Protein AF-0000000076748417 (afdb_homodimer)

Organism: NCBI:txid190893

Nearest PDB structures (foldseek):
  1byl-assembly1_A  TM=8.061E-01  e=8.419E-10  Streptoalloteichus hindustanus
  1xrk-assembly1_A  TM=8.010E-01  e=1.022E-09  Streptoalloteichus hindustanus
  1jif-assembly1_B  TM=8.354E-01  e=1.216E-07  Streptomyces verticillus
  4iag-assembly1_A-2  TM=8.316E-01  e=1.002E-07  Streptomyces pilosus
  2zhp-assembly1_B  TM=8.737E-01  e=5.151E-06  Streptoalloteichus hindustanus

pLDDT: mean 96.09, std 4.51, range [73.75, 98.94]

Structure (mmCIF, N/CA/C/O backbone):
data_AF-0000000076748417-model_v1
#
loop_
_entity.id
_entity.type
_entity.pdbx_description
1 polymer Glyoxalase
#
loop_
_atom_site.group_PDB
_atom_site.id
_atom_site.type_symbol
_atom_site.label_atom_id
_atom_site.label_alt_id
_atom_site.label_comp_id
_atom_site.label_asym_id
_atom_site.label_entity_id
_atom_site.label_seq_id
_atom_site.pdbx_PDB_ins_code
_atom_site.Cartn_x
_atom_site.Cartn_y
_atom_site.Cartn_z
_atom_site.occupancy
_atom_site.B_iso_or_equiv
_atom_site.auth_seq_id
_atom_site.auth_comp_id
_atom_site.auth_asym_id
_atom_site.auth_atom_id
_atom_site.pdbx_PDB_model_num
ATOM 1 N N . MET A 1 1 ? 2.957 15.523 24.562 1 74.38 1 MET A N 1
ATOM 2 C CA . MET A 1 1 ? 3.744 15.281 23.359 1 74.38 1 MET A CA 1
ATOM 3 C C . MET A 1 1 ? 2.98 14.406 22.375 1 74.38 1 MET A C 1
ATOM 5 O O . MET A 1 1 ? 2.215 13.523 22.781 1 74.38 1 MET A O 1
ATOM 9 N N . ALA A 1 2 ? 2.881 14.844 21.125 1 86.75 2 ALA A N 1
ATOM 10 C CA . ALA A 1 2 ? 2.062 14.109 20.156 1 86.75 2 ALA A CA 1
ATOM 11 C C . ALA A 1 2 ? 2.586 12.688 19.953 1 86.75 2 ALA A C 1
ATOM 13 O O . ALA A 1 2 ? 3.795 12.453 20.016 1 86.75 2 ALA A O 1
ATOM 14 N N . ASN A 1 3 ? 1.684 11.703 20.062 1 94.25 3 ASN A N 1
ATOM 15 C CA . ASN A 1 3 ? 2.023 10.32 19.75 1 94.25 3 ASN A CA 1
ATOM 16 C C . ASN A 1 3 ? 1.868 10.023 18.266 1 94.25 3 ASN A C 1
ATOM 18 O O . ASN A 1 3 ? 0.754 9.82 17.781 1 94.25 3 ASN A O 1
ATOM 22 N N . LEU A 1 4 ? 2.982 9.867 17.547 1 95.56 4 LEU A N 1
ATOM 23 C CA . LEU A 1 4 ? 2.93 9.742 16.094 1 95.56 4 LEU A CA 1
ATOM 24 C C . LEU A 1 4 ? 3.096 8.289 15.656 1 95.56 4 LEU A C 1
ATOM 26 O O . LEU A 1 4 ? 3.525 8.016 14.539 1 95.56 4 LEU A O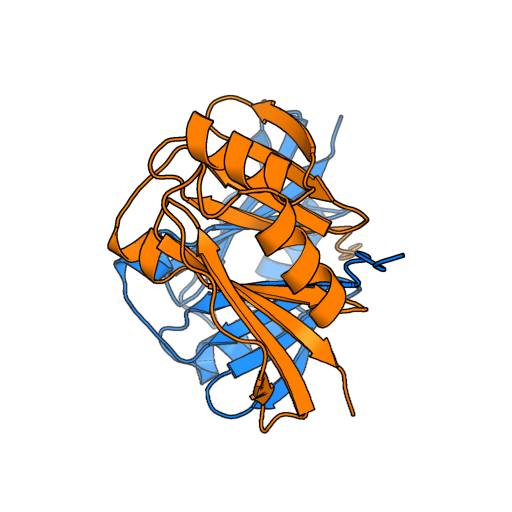 1
ATOM 30 N N . ALA A 1 5 ? 2.768 7.328 16.531 1 96.5 5 ALA A N 1
ATOM 31 C CA . ALA A 1 5 ? 2.879 5.906 16.219 1 96.5 5 ALA A CA 1
ATOM 32 C C . ALA A 1 5 ? 1.9 5.516 15.109 1 96.5 5 ALA A C 1
ATOM 34 O O . ALA A 1 5 ? 0.745 5.949 15.117 1 96.5 5 ALA A O 1
ATOM 35 N N . ILE A 1 6 ? 2.369 4.762 14.148 1 97.62 6 ILE A N 1
ATOM 36 C CA . ILE A 1 6 ? 1.557 4.199 13.07 1 97.62 6 ILE A CA 1
ATOM 37 C C . ILE A 1 6 ? 1.272 2.727 13.359 1 97.62 6 ILE A C 1
ATOM 39 O O . ILE A 1 6 ? 2.188 1.96 13.672 1 97.62 6 ILE A O 1
ATOM 43 N N . THR A 1 7 ? 0.067 2.305 13.258 1 96.19 7 THR A N 1
ATOM 44 C CA . THR A 1 7 ? -0.291 0.935 13.602 1 96.19 7 THR A CA 1
ATOM 45 C C . THR A 1 7 ? -0.511 0.096 12.352 1 96.19 7 THR A C 1
ATOM 47 O O . THR A 1 7 ? -0.342 -1.125 12.375 1 96.19 7 THR A O 1
ATOM 50 N N . GLU A 1 8 ? -0.87 0.72 11.297 1 97.44 8 GLU A N 1
ATOM 51 C CA . GLU A 1 8 ? -1.12 -0.014 10.055 1 97.44 8 GLU A CA 1
ATOM 52 C C . GLU A 1 8 ? -0.998 0.898 8.844 1 97.44 8 GLU A C 1
ATOM 54 O O . GLU A 1 8 ? -1.288 2.094 8.922 1 97.44 8 GLU A O 1
ATOM 59 N N . ILE A 1 9 ? -0.502 0.385 7.734 1 98.5 9 ILE A N 1
ATOM 60 C CA . ILE A 1 9 ? -0.489 1.052 6.434 1 98.5 9 ILE A CA 1
ATOM 61 C C . ILE A 1 9 ? -1.197 0.18 5.398 1 98.5 9 ILE A C 1
ATOM 63 O O . ILE A 1 9 ? -0.955 -1.026 5.324 1 98.5 9 ILE A O 1
ATOM 67 N N . LYS A 1 10 ? -2.152 0.741 4.695 1 98.69 10 LYS A N 1
ATOM 68 C CA . LYS A 1 10 ? -2.898 -0.015 3.693 1 98.69 10 LYS A CA 1
ATOM 69 C C . LYS A 1 10 ? -3.023 0.773 2.393 1 98.69 10 LYS A C 1
ATOM 71 O O . LYS A 1 10 ? -3.223 1.99 2.414 1 98.69 10 LYS A O 1
ATOM 76 N N . SER A 1 11 ? -2.896 0.07 1.326 1 98.88 11 SER A N 1
ATOM 77 C CA . SER A 1 11 ? -3.186 0.648 0.018 1 98.88 11 SER A CA 1
ATOM 78 C C . SER A 1 11 ? -4.621 0.357 -0.41 1 98.88 11 SER A C 1
ATOM 80 O O . SER A 1 11 ? -5.152 -0.717 -0.125 1 98.88 11 SER A O 1
ATOM 82 N N . PHE A 1 12 ? -5.219 1.333 -1.088 1 98.88 12 PHE A N 1
ATOM 83 C CA . PHE A 1 12 ? -6.449 1.04 -1.814 1 98.88 12 PHE A CA 1
ATOM 84 C C . PHE A 1 12 ? -6.141 0.418 -3.172 1 98.88 12 PHE A C 1
ATOM 86 O O . PHE A 1 12 ? -5.512 1.051 -4.023 1 98.88 12 PHE A O 1
ATOM 93 N N . ILE A 1 13 ? -6.582 -0.796 -3.377 1 98.94 13 ILE A N 1
ATOM 94 C CA . ILE A 1 13 ? -6.32 -1.555 -4.594 1 98.94 13 ILE A CA 1
ATOM 95 C C . ILE A 1 13 ? -7.562 -1.559 -5.48 1 98.94 13 ILE A C 1
ATOM 97 O O . ILE A 1 13 ? -8.656 -1.894 -5.023 1 98.94 13 ILE A O 1
ATOM 101 N N . PRO A 1 14 ? -7.406 -1.147 -6.73 1 98.88 14 PRO A N 1
ATOM 102 C CA . PRO A 1 14 ? -8.57 -1.101 -7.621 1 98.88 14 PRO A CA 1
ATOM 103 C C . PRO A 1 14 ? -9.062 -2.49 -8.023 1 98.88 14 PRO A C 1
ATOM 105 O O . PRO A 1 14 ? -8.305 -3.459 -7.969 1 98.88 14 PRO A O 1
ATOM 108 N N . SER A 1 15 ? -10.305 -2.541 -8.414 1 98.88 15 SER A N 1
ATOM 109 C CA . SER A 1 15 ? -10.875 -3.775 -8.938 1 98.88 15 SER A CA 1
ATOM 110 C C . SER A 1 15 ? -11.781 -3.498 -10.133 1 98.88 15 SER A C 1
ATOM 112 O O . SER A 1 15 ? -12.586 -2.561 -10.109 1 98.88 15 SER A O 1
ATOM 114 N N . LYS A 1 16 ? -11.617 -4.234 -11.188 1 98.69 16 LYS A N 1
ATOM 115 C CA . LYS A 1 16 ? -12.477 -4.168 -12.367 1 98.69 16 LYS A CA 1
ATOM 116 C C . LYS A 1 16 ? -13.836 -4.797 -12.094 1 98.69 16 LYS A C 1
ATOM 118 O O . LYS A 1 16 ? -14.875 -4.242 -12.477 1 98.69 16 LYS A O 1
ATOM 123 N N . ASP A 1 17 ? -13.906 -5.871 -11.508 1 98.56 17 ASP A N 1
ATOM 124 C CA . ASP A 1 17 ? -15.07 -6.555 -10.953 1 98.56 17 ASP A CA 1
ATOM 125 C C . ASP A 1 17 ? -14.852 -6.891 -9.477 1 98.56 17 ASP A C 1
ATOM 127 O O . ASP A 1 17 ? -14.047 -7.762 -9.148 1 98.56 17 ASP A O 1
ATOM 131 N N . PHE A 1 18 ? -15.594 -6.199 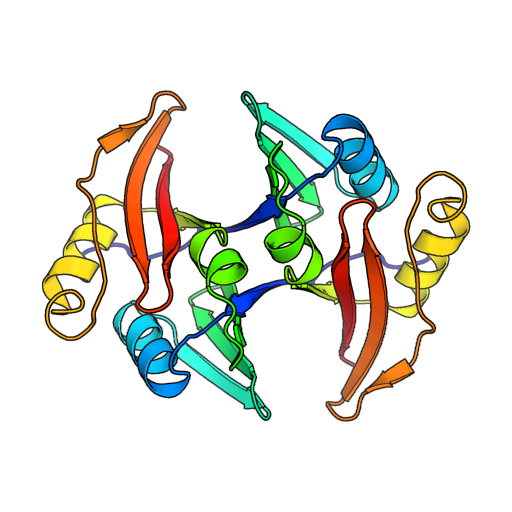-8.641 1 98.69 18 PHE A N 1
ATOM 132 C CA . PHE A 1 18 ? -15.375 -6.203 -7.203 1 98.69 18 PHE A CA 1
ATOM 133 C C . PHE A 1 18 ? -15.5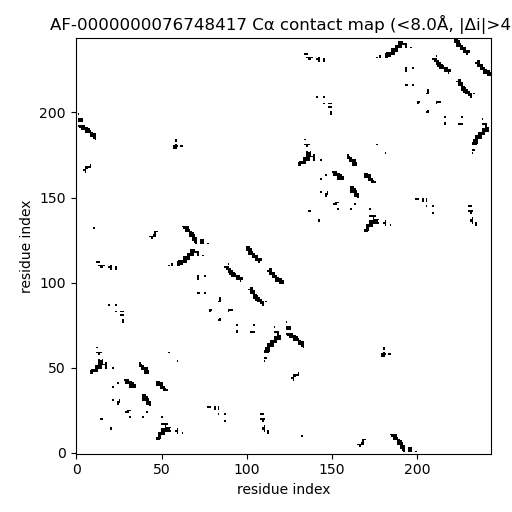 -7.617 -6.641 1 98.69 18 PHE A C 1
ATOM 135 O O . PHE A 1 18 ? -14.656 -8.055 -5.855 1 98.69 18 PHE A O 1
ATOM 142 N N . GLU A 1 19 ? -16.453 -8.352 -7.047 1 98.06 19 GLU A N 1
ATOM 143 C CA . GLU A 1 19 ? -16.688 -9.711 -6.555 1 98.06 19 GLU A CA 1
ATOM 144 C C . GLU A 1 19 ? -15.602 -10.664 -7.039 1 98.06 19 GLU A C 1
ATOM 146 O O . GLU A 1 19 ? -15.078 -11.461 -6.254 1 98.06 19 GLU A O 1
ATOM 151 N N . ILE A 1 20 ? -15.242 -10.609 -8.258 1 98.06 20 ILE A N 1
ATOM 152 C CA . ILE A 1 20 ? -14.211 -11.461 -8.828 1 98.06 20 ILE A CA 1
ATOM 153 C C . ILE A 1 20 ? -12.875 -11.195 -8.125 1 98.06 20 ILE A C 1
ATOM 155 O O . ILE A 1 20 ? -12.148 -12.133 -7.793 1 98.06 20 ILE A O 1
ATOM 159 N N . SER A 1 21 ? -12.602 -9.914 -7.914 1 98.62 21 SER A N 1
ATOM 160 C CA . SER A 1 21 ? -11.352 -9.562 -7.246 1 98.62 21 SER A CA 1
ATOM 161 C C . SER A 1 21 ? -11.32 -10.102 -5.82 1 98.62 21 SER A C 1
ATOM 163 O O . SER A 1 21 ? -10.289 -10.602 -5.367 1 98.62 21 SER A O 1
ATOM 165 N N . GLN A 1 22 ? -12.422 -10.008 -5.094 1 98.38 22 GLN A N 1
ATOM 166 C CA . GLN A 1 22 ? -12.461 -10.57 -3.746 1 98.38 22 GLN A CA 1
ATOM 167 C C . GLN A 1 22 ? -12.164 -12.062 -3.762 1 98.38 22 GLN A C 1
ATOM 169 O O . GLN A 1 22 ? -11.367 -12.555 -2.965 1 98.38 22 GLN A O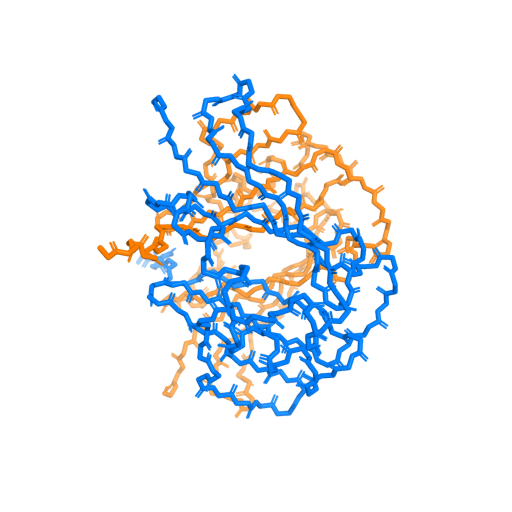 1
ATOM 174 N N . ARG A 1 23 ? -12.766 -12.773 -4.684 1 97.25 23 ARG A N 1
ATOM 175 C CA . ARG A 1 23 ? -12.57 -14.211 -4.785 1 97.25 23 ARG A CA 1
ATOM 176 C C . ARG A 1 23 ? -11.125 -14.547 -5.141 1 97.25 23 ARG A C 1
ATOM 178 O O . ARG A 1 23 ? -10.562 -15.508 -4.625 1 97.25 23 ARG A O 1
ATOM 185 N N . PHE A 1 24 ? -10.578 -13.75 -5.992 1 97.69 24 PHE A N 1
ATOM 186 C CA . PHE A 1 24 ? -9.188 -13.93 -6.391 1 97.69 24 PHE A CA 1
ATOM 187 C C . PHE A 1 24 ? -8.258 -13.852 -5.184 1 97.69 24 PHE A C 1
ATOM 189 O O . PHE A 1 24 ? -7.426 -14.734 -4.977 1 97.69 24 PHE A O 1
ATOM 196 N N . TYR A 1 25 ? -8.398 -12.781 -4.426 1 97.88 25 TYR A N 1
ATOM 197 C CA . TYR A 1 25 ? -7.492 -12.594 -3.293 1 97.88 25 TYR A CA 1
ATOM 198 C C . TYR A 1 25 ? -7.773 -13.609 -2.195 1 97.88 25 TYR A C 1
ATOM 200 O O . TYR A 1 25 ? -6.859 -14.031 -1.482 1 97.88 25 TYR A O 1
ATOM 208 N N . GLN A 1 26 ? -9.039 -14.062 -2.088 1 96.94 26 GLN A N 1
ATOM 209 C CA . GLN A 1 26 ? -9.336 -15.156 -1.165 1 96.94 26 GLN A CA 1
ATOM 210 C C . GLN A 1 26 ? -8.633 -16.438 -1.586 1 96.94 26 GLN A C 1
ATOM 212 O O . GLN A 1 26 ? -8.094 -17.156 -0.745 1 96.94 26 GLN A O 1
ATOM 217 N N . ALA A 1 27 ? -8.656 -16.703 -2.869 1 95.31 27 ALA A N 1
ATOM 218 C CA . ALA A 1 27 ? -7.969 -17.875 -3.396 1 95.31 27 ALA A CA 1
ATOM 219 C C . ALA A 1 27 ? -6.469 -17.797 -3.135 1 95.31 27 ALA A C 1
ATOM 221 O O . ALA A 1 27 ? -5.812 -18.828 -2.947 1 95.31 27 ALA A O 1
ATOM 222 N N . LEU A 1 28 ? -5.957 -16.594 -3.105 1 95 28 LEU A N 1
ATOM 223 C CA . LEU A 1 28 ? -4.535 -16.391 -2.842 1 95 28 LEU A CA 1
ATOM 224 C C . LEU A 1 28 ? -4.219 -16.609 -1.368 1 95 28 LEU A C 1
ATOM 226 O O . LEU A 1 28 ? -3.057 -16.797 -1.001 1 95 28 LEU A O 1
ATOM 230 N N . GLY A 1 29 ? -5.164 -16.484 -0.522 1 95.31 29 GLY A N 1
ATOM 231 C CA . GLY A 1 29 ? -4.965 -16.766 0.888 1 95.31 29 GLY A CA 1
ATOM 232 C C . GLY A 1 29 ? -5.367 -15.625 1.796 1 95.31 29 GLY A C 1
ATOM 233 O O . GLY A 1 29 ? -5.266 -15.727 3.02 1 95.31 29 GLY A O 1
ATOM 234 N N . PHE A 1 30 ? -5.82 -14.523 1.216 1 97.44 30 PHE A N 1
ATOM 235 C CA . PHE A 1 30 ? -6.305 -13.414 2.027 1 97.44 30 PHE A CA 1
ATOM 236 C C . PHE A 1 30 ? -7.73 -13.672 2.506 1 97.44 30 PHE A C 1
ATOM 238 O O . PHE A 1 30 ? -8.484 -14.398 1.858 1 97.44 30 PHE A O 1
ATOM 245 N N . GLU A 1 31 ? -8.039 -13.062 3.607 1 98.06 31 GLU A N 1
ATOM 246 C CA . GLU A 1 31 ? -9.391 -13.078 4.152 1 98.06 31 GLU A CA 1
ATOM 247 C C . GLU A 1 31 ? -10.102 -11.75 3.918 1 98.06 31 GLU A C 1
ATOM 249 O O . GLU A 1 31 ? -9.492 -10.688 4.039 1 98.06 31 GLU A O 1
ATOM 254 N N . VAL A 1 32 ? -11.375 -11.82 3.592 1 97.75 32 VAL A N 1
ATOM 255 C CA . VAL A 1 32 ? -12.211 -10.633 3.641 1 97.75 32 VAL A CA 1
ATOM 256 C C . VAL A 1 32 ? -12.625 -10.352 5.082 1 97.75 32 VAL A C 1
ATOM 258 O O . VAL A 1 32 ? -13.562 -10.969 5.602 1 97.75 32 VAL A O 1
ATOM 261 N N . ALA A 1 33 ? -12 -9.438 5.742 1 97.25 33 ALA A N 1
ATOM 262 C CA . ALA A 1 33 ? -12.273 -9.172 7.152 1 97.25 33 ALA A CA 1
ATOM 263 C C . ALA A 1 33 ? -13.555 -8.367 7.324 1 97.25 33 ALA A C 1
ATOM 265 O O . ALA A 1 33 ? -14.305 -8.57 8.281 1 97.25 33 ALA A O 1
ATOM 266 N N . SER A 1 34 ? -13.82 -7.445 6.414 1 95.88 34 SER A N 1
ATOM 267 C CA . SER A 1 34 ? -15.039 -6.645 6.398 1 95.88 34 SER A CA 1
ATOM 268 C C . SER A 1 34 ? -15.25 -5.984 5.043 1 95.88 34 SER A C 1
ATOM 270 O O . SER A 1 34 ? -14.312 -5.848 4.258 1 95.88 34 SER A O 1
ATOM 272 N N . VAL A 1 35 ? -16.5 -5.758 4.797 1 96 35 VAL A N 1
ATOM 273 C CA . VAL A 1 35 ? -16.891 -4.98 3.623 1 96 35 VAL A CA 1
ATOM 274 C C . VAL A 1 35 ? -17.75 -3.795 4.043 1 96 35 VAL A C 1
ATOM 276 O O . VAL A 1 35 ? -18.75 -3.965 4.742 1 96 35 VAL A O 1
ATOM 279 N N . PHE A 1 36 ? -17.281 -2.67 3.686 1 92.12 36 PHE A N 1
ATOM 280 C CA . PHE A 1 36 ? -18.062 -1.454 3.92 1 92.12 36 PHE A CA 1
ATOM 281 C C . PHE A 1 36 ? -18.297 -0.702 2.617 1 92.12 36 PHE A C 1
ATOM 283 O O . PHE A 1 36 ? -17.391 -0.053 2.094 1 92.12 36 PHE A O 1
ATOM 290 N N . GLY A 1 37 ? -19.516 -0.842 2.168 1 93.12 37 GLY A N 1
ATOM 291 C CA . GLY A 1 37 ? -19.812 -0.225 0.884 1 93.12 37 GLY A CA 1
ATOM 292 C C . GLY A 1 37 ? -18.984 -0.79 -0.253 1 93.12 37 GLY A C 1
ATOM 293 O O . GLY A 1 37 ? -19.016 -1.993 -0.518 1 93.12 37 GLY A O 1
ATOM 294 N N . ASP A 1 38 ? -18.172 0.081 -0.803 1 97.12 38 ASP A N 1
ATOM 295 C CA . ASP A 1 38 ? -17.406 -0.264 -1.993 1 97.12 38 ASP A CA 1
ATOM 296 C C . ASP A 1 38 ? -15.945 -0.564 -1.639 1 97.12 38 ASP A C 1
ATOM 298 O O . ASP A 1 38 ? -15.062 -0.47 -2.492 1 97.12 38 ASP A O 1
ATOM 302 N N . VAL A 1 39 ? -15.742 -0.927 -0.361 1 97.94 39 VAL A N 1
ATOM 303 C CA . VAL A 1 39 ? -14.383 -1.213 0.084 1 97.94 39 VAL A CA 1
ATOM 304 C C . VAL A 1 39 ? -14.367 -2.492 0.917 1 97.94 39 VAL A C 1
ATOM 306 O O . VAL A 1 39 ? -15.195 -2.664 1.816 1 97.94 39 VAL A O 1
ATOM 309 N N . ALA A 1 40 ? -13.508 -3.375 0.605 1 98.62 40 ALA A N 1
ATOM 310 C CA . ALA A 1 40 ? -13.297 -4.598 1.376 1 98.62 40 ALA A CA 1
ATOM 311 C C . ALA A 1 40 ? -11.945 -4.57 2.092 1 98.62 40 ALA A C 1
ATOM 313 O O . ALA A 1 40 ? -10.922 -4.258 1.483 1 98.62 40 ALA A O 1
ATOM 314 N N . TYR A 1 41 ? -11.992 -4.805 3.338 1 98.31 41 TYR A N 1
ATOM 315 C CA . TYR A 1 41 ? -10.781 -4.961 4.137 1 98.31 41 TYR A CA 1
ATOM 316 C C . TYR A 1 41 ? -10.219 -6.367 3.998 1 98.31 41 TYR A C 1
ATOM 318 O O . TYR A 1 41 ? -10.805 -7.332 4.496 1 98.31 41 TYR A O 1
ATOM 326 N N . MET A 1 42 ? -9.062 -6.488 3.27 1 98.75 42 MET A N 1
ATOM 327 C CA . MET A 1 42 ? -8.406 -7.77 3.008 1 98.75 42 MET A CA 1
ATOM 328 C C . MET A 1 42 ? -7.215 -7.973 3.936 1 98.75 42 MET A C 1
ATOM 330 O O . MET A 1 42 ? -6.352 -7.102 4.047 1 98.75 42 MET A O 1
ATOM 334 N N . ARG A 1 43 ? -7.164 -9.148 4.566 1 98.12 43 ARG A N 1
ATOM 335 C CA . ARG A 1 43 ? -6.105 -9.32 5.559 1 98.12 43 ARG A CA 1
ATOM 336 C C . ARG A 1 43 ? -5.473 -10.703 5.441 1 98.12 43 ARG A C 1
ATOM 338 O O . ARG A 1 43 ? -6.152 -11.68 5.117 1 98.12 43 ARG A O 1
ATOM 345 N N . LYS A 1 44 ? -4.23 -10.805 5.641 1 97.44 44 LYS A N 1
ATOM 346 C CA . LYS A 1 44 ? -3.463 -12.031 5.805 1 97.44 44 LYS A CA 1
ATOM 347 C C . LYS A 1 44 ? -2.254 -11.812 6.707 1 97.44 44 LYS A C 1
ATOM 349 O O . LYS A 1 44 ? -1.452 -10.906 6.473 1 97.44 44 LYS A O 1
ATOM 354 N N . ASP A 1 45 ? -2.129 -12.656 7.809 1 95.25 45 ASP A N 1
ATOM 355 C CA . ASP A 1 45 ? -1.075 -12.477 8.805 1 95.25 45 ASP A CA 1
ATOM 356 C C . ASP A 1 45 ? -1.095 -11.055 9.367 1 95.25 45 ASP A C 1
ATOM 358 O O . ASP A 1 45 ? -2.125 -10.594 9.859 1 95.25 45 ASP A O 1
ATOM 362 N N . ASN A 1 46 ? -0.034 -10.367 9.297 1 93.5 46 ASN A N 1
ATOM 363 C CA . ASN A 1 46 ? 0.029 -9.008 9.828 1 93.5 46 ASN A CA 1
ATOM 364 C C . ASN A 1 46 ? -0.015 -7.969 8.719 1 93.5 46 ASN A C 1
ATOM 366 O O . ASN A 1 46 ? 0.44 -6.836 8.898 1 93.5 46 ASN A O 1
ATOM 370 N N . THR A 1 47 ? -0.562 -8.398 7.566 1 97.06 47 THR A N 1
ATOM 371 C CA . THR A 1 47 ? -0.622 -7.492 6.422 1 97.06 47 THR A CA 1
ATOM 372 C C . THR A 1 47 ? -2.062 -7.301 5.957 1 97.06 47 THR A C 1
ATOM 374 O O . THR A 1 47 ? -2.926 -8.133 6.238 1 97.06 47 THR A O 1
ATOM 377 N N . ALA A 1 48 ? -2.273 -6.125 5.332 1 98 48 ALA A N 1
ATOM 378 C CA . ALA A 1 48 ? -3.625 -5.84 4.859 1 98 48 ALA A CA 1
ATOM 379 C C . ALA A 1 48 ? -3.605 -4.816 3.729 1 98 48 ALA A C 1
ATOM 381 O O . ALA A 1 48 ? -2.6 -4.133 3.516 1 98 48 ALA A O 1
ATOM 382 N N . PHE A 1 49 ? -4.652 -4.809 3.002 1 98.81 49 PHE A N 1
ATOM 383 C CA . PHE A 1 49 ? -4.965 -3.768 2.027 1 98.81 49 PHE A CA 1
ATOM 384 C C . PHE A 1 49 ? -6.469 -3.584 1.896 1 98.81 49 PHE A C 1
ATOM 386 O O . PHE A 1 49 ? -7.246 -4.344 2.475 1 98.81 49 PHE A O 1
ATOM 393 N N . LEU A 1 50 ? -6.867 -2.504 1.293 1 98.81 50 LEU A N 1
ATOM 394 C CA . LEU A 1 50 ? -8.273 -2.197 1.049 1 98.81 50 LEU A CA 1
ATOM 395 C C . LEU A 1 50 ? -8.617 -2.357 -0.428 1 98.81 50 LEU A C 1
ATOM 397 O O . LEU A 1 50 ? -8.102 -1.62 -1.272 1 98.81 50 LEU A O 1
ATOM 401 N N . LEU A 1 51 ? -9.406 -3.338 -0.722 1 98.88 51 LEU A N 1
ATOM 402 C CA . LEU A 1 51 ? -9.891 -3.547 -2.082 1 98.88 51 LEU A CA 1
ATOM 403 C C . LEU A 1 51 ? -11.078 -2.635 -2.385 1 98.88 51 LEU A C 1
ATOM 405 O O . LEU A 1 51 ? -12.062 -2.623 -1.644 1 98.88 51 LEU A O 1
ATOM 409 N N . GLN A 1 52 ? -10.984 -1.865 -3.41 1 98.62 52 GLN A N 1
ATOM 410 C CA . GLN A 1 52 ? -12.031 -0.889 -3.676 1 98.62 52 GLN A CA 1
ATOM 411 C C . GLN A 1 52 ? -12.773 -1.214 -4.973 1 98.62 52 GLN A C 1
ATOM 413 O O . GLN A 1 52 ? -12.156 -1.628 -5.957 1 98.62 52 GLN A O 1
ATOM 418 N N . ASN A 1 53 ? -14.078 -1.004 -4.969 1 98.69 53 ASN A N 1
ATOM 419 C CA . ASN A 1 53 ? -14.922 -1.125 -6.156 1 98.69 53 ASN A CA 1
ATOM 420 C C . ASN A 1 53 ? -14.828 0.116 -7.039 1 98.69 53 ASN A C 1
ATOM 422 O O . ASN A 1 53 ? -15.789 0.879 -7.152 1 98.69 53 ASN A O 1
ATOM 426 N N . TYR A 1 54 ? -13.695 0.262 -7.605 1 98.69 54 TYR A N 1
ATOM 427 C CA . TYR A 1 54 ? -13.336 1.358 -8.5 1 98.69 54 TYR A CA 1
ATOM 428 C C . TYR A 1 54 ? -12.312 0.91 -9.531 1 98.69 54 TYR A C 1
ATOM 430 O O . TYR A 1 54 ? -11.359 0.196 -9.203 1 98.69 54 TYR A O 1
ATOM 438 N N . TYR A 1 55 ? -12.594 1.39 -10.812 1 98.62 55 TYR A N 1
ATOM 439 C CA . TYR A 1 55 ? -11.688 0.918 -11.852 1 98.62 55 TYR A CA 1
ATOM 440 C C . TYR A 1 55 ? -11.406 2.02 -12.867 1 98.62 55 TYR A C 1
ATOM 442 O O . TYR A 1 55 ? -12.336 2.607 -13.43 1 98.62 55 TYR A O 1
ATOM 450 N N . GLN A 1 56 ? -10.234 2.287 -12.969 1 98.38 56 GLN A N 1
ATOM 451 C CA . GLN A 1 56 ? -9.625 3.057 -14.047 1 98.38 56 GLN A CA 1
ATOM 452 C C . GLN A 1 56 ? -8.375 2.355 -14.586 1 98.38 56 GLN A C 1
ATOM 454 O O . GLN A 1 56 ? -7.445 2.068 -13.828 1 98.38 56 GLN A O 1
ATOM 459 N N . VAL A 1 57 ? -8.383 2.021 -15.883 1 98 57 VAL A N 1
ATOM 460 C CA . VAL A 1 57 ? -7.434 1.075 -16.469 1 98 57 VAL A CA 1
ATOM 461 C C . VAL A 1 57 ? -6.008 1.568 -16.234 1 98 57 VAL A C 1
ATOM 463 O O . VAL A 1 57 ? -5.133 0.794 -15.828 1 98 57 VAL A O 1
ATOM 466 N N . GLU A 1 58 ? -5.715 2.816 -16.422 1 98.12 58 GLU A N 1
ATOM 467 C CA . GLU A 1 58 ? -4.367 3.348 -16.219 1 98.12 58 GLU A CA 1
ATOM 468 C C . GLU A 1 58 ? -3.951 3.262 -14.758 1 98.12 58 GLU A C 1
ATOM 470 O O . GLU A 1 58 ? -2.785 3.008 -14.453 1 98.12 58 GLU A O 1
ATOM 475 N N . HIS A 1 59 ? -4.883 3.48 -13.93 1 98.56 59 HIS A N 1
ATOM 476 C CA . HIS A 1 59 ? -4.633 3.344 -12.5 1 98.56 59 HIS A CA 1
ATOM 477 C C . HIS A 1 59 ? -4.32 1.898 -12.133 1 98.56 59 HIS A C 1
ATOM 479 O O . HIS A 1 59 ? -3.279 1.619 -11.531 1 98.56 59 HIS A O 1
ATOM 485 N N . ALA A 1 60 ? -5.156 1.007 -12.57 1 98.75 60 ALA A N 1
ATOM 486 C CA . ALA A 1 60 ? -5.023 -0.403 -12.211 1 98.75 60 ALA A CA 1
ATOM 487 C C . ALA A 1 60 ? -3.73 -0.992 -12.773 1 98.75 60 ALA A C 1
ATOM 489 O O . ALA A 1 60 ? -2.971 -1.642 -12.047 1 98.75 60 ALA A O 1
ATOM 490 N N . GLU A 1 61 ? -3.41 -0.693 -13.984 1 98.5 61 GLU A N 1
ATOM 491 C CA . GLU A 1 61 ? -2.295 -1.334 -14.672 1 98.5 61 GLU A CA 1
ATOM 492 C C . GLU A 1 61 ? -0.963 -0.703 -14.273 1 98.5 61 GLU A C 1
ATOM 494 O O . GLU A 1 61 ? 0.102 -1.237 -14.594 1 98.5 61 GLU A O 1
ATOM 499 N N . ASN A 1 62 ? -1.046 0.387 -13.508 1 98.69 62 ASN A N 1
ATOM 500 C CA . ASN A 1 62 ? 0.174 0.978 -12.969 1 9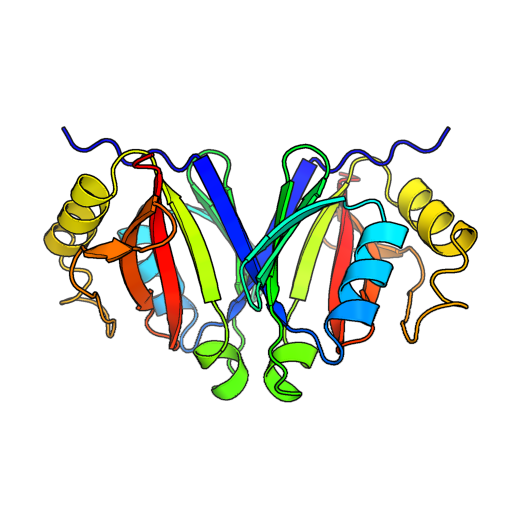8.69 62 ASN A CA 1
ATOM 501 C C . ASN A 1 62 ? 0.286 0.754 -11.461 1 98.69 62 ASN A C 1
ATOM 503 O O . ASN A 1 62 ? 1.274 1.151 -10.844 1 98.69 62 ASN A O 1
ATOM 507 N N . THR A 1 63 ? -0.741 0.158 -10.867 1 98.88 63 THR A N 1
ATOM 508 C CA . THR A 1 63 ? -0.666 -0.193 -9.453 1 98.88 63 THR A CA 1
ATOM 509 C C . THR A 1 63 ? 0.228 -1.413 -9.25 1 98.88 63 THR A C 1
ATOM 511 O O . THR A 1 63 ? 0.019 -2.455 -9.875 1 98.88 63 THR A O 1
ATOM 514 N N . MET A 1 64 ? 1.288 -1.247 -8.398 1 98.88 64 MET A N 1
ATOM 515 C CA . MET A 1 64 ? 2.258 -2.305 -8.125 1 98.88 64 MET A CA 1
ATOM 516 C C . MET A 1 64 ? 2.439 -2.504 -6.625 1 98.88 64 MET A C 1
ATOM 518 O O . MET A 1 64 ? 2.537 -1.532 -5.875 1 98.88 64 MET A O 1
ATOM 522 N N . MET A 1 65 ? 2.404 -3.727 -6.207 1 98.88 65 MET A N 1
ATOM 523 C CA . MET A 1 65 ? 2.576 -4.129 -4.812 1 98.88 65 MET A CA 1
ATOM 524 C C . MET A 1 65 ? 3.764 -5.07 -4.66 1 98.88 65 MET A C 1
ATOM 526 O O . MET A 1 65 ? 4.078 -5.832 -5.578 1 98.88 65 MET A O 1
ATOM 530 N N . HIS A 1 66 ? 4.383 -4.93 -3.566 1 98.69 66 HIS A N 1
ATOM 531 C CA . HIS A 1 66 ? 5.449 -5.844 -3.176 1 98.69 66 HIS A CA 1
ATOM 532 C C . HIS A 1 66 ? 5.059 -6.652 -1.943 1 98.69 66 HIS A C 1
ATOM 534 O O . HIS A 1 66 ? 4.68 -6.086 -0.917 1 98.69 66 HIS A O 1
ATOM 540 N N . LEU A 1 67 ? 5.082 -7.957 -2.092 1 98.5 67 LEU A N 1
ATOM 541 C CA . LEU A 1 67 ? 4.848 -8.867 -0.979 1 98.5 67 LEU A CA 1
ATOM 542 C C . LEU A 1 67 ? 6.121 -9.633 -0.627 1 98.5 67 LEU A C 1
ATOM 544 O O . LEU A 1 67 ? 6.57 -10.484 -1.398 1 98.5 67 LEU A O 1
ATOM 548 N N . LEU A 1 68 ? 6.684 -9.273 0.532 1 98 68 LEU A N 1
ATOM 549 C CA . LEU A 1 68 ? 7.844 -10.008 1.026 1 98 68 LEU A CA 1
ATOM 550 C C . LEU A 1 68 ? 7.418 -11.258 1.782 1 98 68 LEU A C 1
ATOM 552 O O . LEU A 1 68 ? 6.629 -11.18 2.727 1 98 68 LEU A O 1
ATOM 556 N N . VAL A 1 69 ? 7.941 -12.383 1.318 1 98.19 69 VAL A N 1
ATOM 557 C CA . VAL A 1 69 ? 7.5 -13.656 1.873 1 98.19 69 VAL A CA 1
ATOM 558 C C . VAL A 1 69 ? 8.711 -14.477 2.307 1 98.19 69 VAL A C 1
ATOM 560 O O . VAL A 1 69 ? 9.844 -14.164 1.938 1 98.19 69 VAL A O 1
ATOM 563 N N . GLU A 1 70 ? 8.484 -15.523 3.09 1 97.38 70 GLU A N 1
ATOM 564 C CA . GLU A 1 70 ? 9.57 -16.359 3.604 1 97.38 70 GLU A CA 1
ATOM 565 C C . GLU A 1 70 ? 9.914 -17.469 2.627 1 97.38 70 GLU A C 1
ATOM 567 O O . GLU A 1 70 ? 11.016 -18.016 2.664 1 97.38 70 GLU A O 1
ATOM 572 N N . ASP A 1 71 ? 8.984 -17.812 1.765 1 97.94 71 ASP A N 1
ATOM 573 C CA . ASP A 1 71 ? 9.133 -18.953 0.857 1 97.94 71 ASP A CA 1
ATOM 574 C C . ASP A 1 71 ? 8.484 -18.672 -0.495 1 97.94 71 ASP A C 1
ATOM 576 O O . ASP A 1 71 ? 7.344 -19.062 -0.741 1 97.94 71 ASP A O 1
ATOM 580 N N . ALA A 1 72 ? 9.289 -18.047 -1.359 1 98.25 72 ALA A N 1
ATOM 581 C CA . ALA A 1 72 ? 8.766 -17.641 -2.662 1 98.25 72 ALA A CA 1
ATOM 582 C C . ALA A 1 72 ? 8.367 -18.859 -3.498 1 98.25 72 ALA A C 1
ATOM 584 O O . ALA A 1 72 ? 7.336 -18.844 -4.168 1 98.25 72 ALA A O 1
ATOM 585 N N . MET A 1 73 ? 9.172 -19.875 -3.492 1 97.31 73 MET A N 1
ATOM 586 C CA . MET A 1 73 ? 8.852 -21.094 -4.234 1 97.31 73 MET A CA 1
ATOM 587 C C . MET A 1 73 ? 7.547 -21.703 -3.732 1 97.31 73 MET A C 1
ATOM 589 O O . MET A 1 73 ? 6.715 -22.141 -4.531 1 97.31 73 MET A O 1
ATOM 593 N N . GLY A 1 74 ? 7.441 -21.734 -2.443 1 97.19 74 GLY A N 1
ATOM 594 C CA . GLY A 1 74 ? 6.195 -22.219 -1.865 1 97.19 74 GLY A CA 1
ATOM 595 C C . GLY A 1 74 ? 4.984 -21.422 -2.312 1 97.19 74 GLY A C 1
ATOM 596 O O . GLY A 1 74 ? 3.928 -21.984 -2.594 1 97.19 74 GLY A O 1
ATOM 597 N N . TRP A 1 75 ? 5.109 -20.109 -2.359 1 97.06 75 TRP A N 1
ATOM 598 C CA . TRP A 1 75 ? 4.027 -19.25 -2.822 1 97.06 75 TRP A CA 1
ATOM 599 C C . TRP A 1 75 ? 3.684 -19.547 -4.281 1 97.06 75 TRP A C 1
ATOM 601 O O . TRP A 1 75 ? 2.508 -19.594 -4.648 1 97.06 75 TRP A O 1
ATOM 611 N N . LEU A 1 76 ? 4.719 -19.719 -5.07 1 96.69 76 LEU A N 1
ATOM 612 C CA . LEU A 1 76 ? 4.477 -20.031 -6.473 1 96.69 76 LEU A CA 1
ATOM 613 C C . LEU A 1 76 ? 3.711 -21.344 -6.617 1 96.69 76 LEU A C 1
ATOM 615 O O . LEU A 1 76 ? 2.752 -21.422 -7.387 1 96.69 76 LEU A O 1
ATOM 619 N N . GLU A 1 77 ? 4.098 -22.297 -5.918 1 95 77 GLU A N 1
ATOM 620 C CA . GLU A 1 77 ? 3.408 -23.578 -5.934 1 95 77 GLU A CA 1
ATOM 621 C C . GLU A 1 77 ? 1.957 -23.438 -5.488 1 95 77 GLU A C 1
ATOM 623 O O . GLU A 1 77 ? 1.059 -24.062 -6.066 1 95 77 GLU A O 1
ATOM 628 N N . HIS A 1 78 ? 1.795 -22.672 -4.488 1 94.56 78 HIS A N 1
ATOM 629 C CA . HIS A 1 78 ? 0.454 -22.406 -3.98 1 94.56 78 HIS A CA 1
ATOM 630 C C . HIS A 1 78 ? -0.429 -21.781 -5.051 1 94.56 78 HIS A C 1
ATOM 632 O O . HIS A 1 78 ? -1.579 -22.188 -5.234 1 94.56 78 HIS A O 1
ATOM 638 N N . VAL A 1 79 ? 0.096 -20.766 -5.711 1 93.94 79 VAL A N 1
ATOM 639 C CA . VAL A 1 79 ? -0.631 -20.078 -6.77 1 93.94 79 VAL A CA 1
ATOM 640 C C . VAL A 1 79 ? -0.975 -21.062 -7.891 1 93.94 79 VAL A C 1
ATOM 642 O O . VAL A 1 79 ? -2.111 -21.094 -8.367 1 93.94 79 VAL A O 1
ATOM 645 N N . LYS A 1 80 ? -0.091 -21.891 -8.234 1 89.62 80 LYS A N 1
ATOM 646 C CA . LYS A 1 80 ? -0.29 -22.844 -9.312 1 89.62 80 LYS A CA 1
ATOM 647 C C . LYS A 1 80 ? -1.266 -23.953 -8.906 1 89.62 80 LYS A C 1
ATOM 649 O O . LYS A 1 80 ? -2.064 -24.406 -9.727 1 89.62 80 LYS A O 1
ATOM 654 N N . ALA A 1 81 ? -1.222 -24.297 -7.699 1 85.81 81 ALA A N 1
ATOM 655 C CA . ALA A 1 81 ? -2.053 -25.391 -7.195 1 85.81 81 ALA A CA 1
ATOM 656 C C . ALA A 1 81 ? -3.5 -24.938 -7.02 1 85.81 81 ALA A C 1
ATOM 658 O O . ALA A 1 81 ? -4.422 -25.75 -7.098 1 85.81 81 ALA A O 1
ATOM 659 N N . SER A 1 82 ? -3.771 -23.719 -6.672 1 81.62 82 SER A N 1
ATOM 660 C CA . SER A 1 82 ? -5.09 -23.188 -6.344 1 81.62 82 SER A CA 1
ATOM 661 C C . SER A 1 82 ? -5.941 -23 -7.594 1 81.62 82 SER A C 1
ATOM 663 O O . SER A 1 82 ? -7.105 -22.609 -7.508 1 81.62 82 SER A O 1
ATOM 665 N N . SER A 1 83 ? -5.438 -23.391 -8.758 1 82.94 83 SER A N 1
ATOM 666 C CA . SER A 1 83 ? -6.117 -23.219 -10.039 1 82.94 83 SER A CA 1
ATOM 667 C C . SER A 1 83 ? -6.453 -21.75 -10.289 1 82.94 83 SER A C 1
ATOM 669 O O . SER A 1 83 ? -7.484 -21.438 -10.883 1 82.94 83 SER A O 1
ATOM 671 N N . ILE A 1 84 ? -5.797 -20.859 -9.586 1 88.5 84 ILE A N 1
ATOM 672 C CA . ILE A 1 84 ? -6.023 -19.422 -9.711 1 88.5 84 ILE A CA 1
ATOM 673 C C . ILE A 1 84 ? -5.918 -19.016 -11.18 1 88.5 84 ILE A C 1
ATOM 675 O O . ILE A 1 84 ? -6.754 -18.25 -11.68 1 88.5 84 ILE A O 1
ATOM 679 N N . GLU A 1 85 ? -5.004 -19.531 -11.867 1 88.19 85 GLU A N 1
ATOM 680 C CA . GLU A 1 85 ? -4.82 -19.188 -13.273 1 88.19 85 GLU A CA 1
ATOM 681 C C . GLU A 1 85 ? -5.961 -19.734 -14.133 1 88.19 85 GLU A C 1
ATOM 683 O O . GLU A 1 85 ? -6.246 -19.203 -15.203 1 88.19 85 GLU A O 1
ATOM 688 N N . LYS A 1 86 ? -6.551 -20.766 -13.641 1 90.12 86 LYS A N 1
ATOM 689 C CA . LYS A 1 86 ? -7.668 -21.359 -14.367 1 90.12 86 LYS A CA 1
ATOM 690 C C . LYS A 1 86 ? -8.977 -20.625 -14.055 1 90.12 86 LYS A C 1
ATOM 692 O O . LYS A 1 86 ? -9.82 -20.469 -14.93 1 90.12 86 LYS A O 1
ATOM 697 N N . ASP A 1 87 ? -9.102 -20.219 -12.891 1 92.88 87 ASP A N 1
ATOM 698 C CA . ASP A 1 87 ? -10.375 -19.688 -12.398 1 92.88 87 ASP A CA 1
ATOM 699 C C . ASP A 1 87 ? -10.469 -18.172 -12.617 1 92.88 87 ASP A C 1
ATOM 701 O O . ASP A 1 87 ? -11.555 -17.609 -12.578 1 92.88 87 ASP A O 1
ATOM 705 N N . PHE A 1 88 ? -9.32 -17.562 -12.766 1 95.44 88 PHE A N 1
ATOM 706 C CA . PHE A 1 88 ? -9.297 -16.109 -12.883 1 95.44 88 PHE A CA 1
ATOM 707 C C . PHE A 1 88 ? -8.445 -15.672 -14.07 1 95.44 88 PHE A C 1
ATOM 709 O O . PHE A 1 88 ? -7.492 -16.359 -14.438 1 95.44 88 PHE A O 1
ATOM 716 N N . GLU A 1 89 ? -8.844 -14.609 -14.688 1 95.12 89 GLU A N 1
ATOM 717 C CA . GLU A 1 89 ? -7.984 -13.977 -15.695 1 95.12 89 GLU A CA 1
ATOM 718 C C . GLU A 1 89 ? -6.801 -13.273 -15.039 1 95.12 89 GLU A C 1
ATOM 720 O O . GLU A 1 89 ? -6.891 -12.102 -14.672 1 95.12 89 GLU A O 1
ATOM 725 N N . CYS A 1 90 ? -5.715 -13.977 -14.859 1 96.31 90 CYS A N 1
ATOM 726 C CA . CYS A 1 90 ? -4.504 -13.461 -14.227 1 96.31 90 CYS A CA 1
ATOM 727 C C . CYS A 1 90 ? -3.256 -14.008 -14.906 1 96.31 90 CYS A C 1
ATOM 729 O O . CYS A 1 90 ? -3.355 -14.82 -15.836 1 96.31 90 CYS A O 1
ATOM 731 N N . LYS A 1 91 ? -2.166 -13.484 -14.586 1 96.69 91 LYS A N 1
ATOM 732 C CA . LYS A 1 91 ? -0.885 -13.93 -15.125 1 96.69 91 LYS A CA 1
ATOM 733 C C . LYS A 1 91 ? 0.129 -14.172 -14.016 1 96.69 91 LYS A C 1
ATOM 735 O O . LYS A 1 91 ? 0.191 -13.406 -13.047 1 96.69 91 LYS A O 1
ATOM 740 N N . VAL A 1 92 ? 0.885 -15.219 -14.148 1 97.12 92 VAL A N 1
ATOM 741 C CA . VAL A 1 92 ? 1.959 -15.555 -13.219 1 97.12 92 VAL A CA 1
ATOM 742 C C . VAL A 1 92 ? 3.264 -15.75 -13.984 1 97.12 92 VAL A C 1
ATOM 744 O O . VAL A 1 92 ? 3.281 -16.391 -15.039 1 97.12 92 VAL A O 1
ATOM 747 N N . THR A 1 93 ? 4.324 -15.188 -13.516 1 97.56 93 THR A N 1
ATOM 748 C CA . THR A 1 93 ? 5.617 -15.344 -14.172 1 97.56 93 THR A CA 1
ATOM 749 C C . THR A 1 93 ? 6.438 -16.453 -13.508 1 97.56 93 THR A C 1
ATOM 751 O O . THR A 1 93 ? 6.02 -17 -12.492 1 97.56 93 THR A O 1
ATOM 754 N N . GLU A 1 94 ? 7.57 -16.75 -14.125 1 97.19 94 GLU A N 1
ATOM 755 C CA . GLU A 1 94 ? 8.492 -17.703 -13.523 1 97.19 94 GLU A CA 1
ATOM 756 C C . GLU A 1 94 ? 9.195 -17.109 -12.305 1 97.19 94 GLU A C 1
ATOM 758 O O . GLU A 1 94 ? 9.227 -15.883 -12.141 1 97.19 94 GLU A O 1
ATOM 763 N N . LEU A 1 95 ? 9.648 -18.016 -11.477 1 98.06 95 LEU A N 1
ATOM 764 C CA . LEU A 1 95 ? 10.461 -17.625 -10.336 1 98.06 95 LEU A CA 1
ATOM 765 C C . LEU A 1 95 ? 11.906 -17.391 -10.75 1 98.06 95 LEU A C 1
ATOM 767 O O . LEU A 1 95 ? 12.531 -18.266 -11.359 1 98.06 95 LEU A O 1
ATOM 771 N N . ILE A 1 96 ? 12.391 -16.188 -10.477 1 98.19 96 ILE A N 1
ATOM 772 C CA . ILE A 1 96 ? 13.742 -15.867 -10.922 1 98.19 96 ILE A CA 1
ATOM 773 C C . ILE A 1 96 ? 14.5 -15.156 -9.805 1 98.19 96 ILE A C 1
ATOM 775 O O . ILE A 1 96 ? 13.891 -14.578 -8.898 1 98.19 96 ILE A O 1
ATOM 779 N N . GLU A 1 97 ? 15.836 -15.203 -9.836 1 96.69 97 GLU A N 1
ATOM 780 C CA . GLU A 1 97 ? 16.688 -14.406 -8.953 1 96.69 97 GLU A CA 1
ATOM 781 C C . GLU A 1 97 ? 16.938 -13.023 -9.539 1 96.69 97 GLU A C 1
ATOM 783 O O . GLU A 1 97 ? 17.328 -12.891 -10.695 1 96.69 97 GLU A O 1
ATOM 788 N N . GLN A 1 98 ? 16.625 -12.086 -8.711 1 93 98 GLN A N 1
ATOM 789 C CA . GLN A 1 98 ? 16.828 -10.703 -9.148 1 93 98 GLN A CA 1
ATOM 790 C C . GLN A 1 98 ? 18.188 -10.18 -8.734 1 93 98 GLN A C 1
ATOM 792 O O . GLN A 1 98 ? 18.75 -10.617 -7.73 1 93 98 GLN A O 1
ATOM 797 N N . PRO A 1 99 ? 18.672 -9.156 -9.43 1 87.38 99 PRO A N 1
ATOM 798 C CA . PRO A 1 99 ? 20.016 -8.617 -9.148 1 87.38 99 PRO A CA 1
ATOM 799 C C . PRO A 1 99 ? 20.109 -7.988 -7.766 1 87.38 99 PRO A C 1
ATOM 801 O O . PRO A 1 99 ? 21.219 -7.867 -7.223 1 87.38 99 PRO A O 1
ATOM 804 N N . TRP A 1 100 ? 19.031 -7.656 -7.234 1 85.62 100 TRP A N 1
ATOM 805 C CA . TRP A 1 100 ? 19.047 -6.98 -5.941 1 85.62 100 TRP A CA 1
ATOM 806 C C . TRP A 1 100 ? 18.938 -7.988 -4.801 1 85.62 100 TRP A C 1
ATOM 808 O O . TRP A 1 100 ? 18.672 -7.613 -3.656 1 85.62 100 TRP A O 1
ATOM 818 N N . GLY A 1 101 ? 19.078 -9.32 -5.09 1 89.75 101 GLY A N 1
ATOM 819 C CA . GLY A 1 101 ? 19.234 -10.328 -4.059 1 89.75 101 GLY A CA 1
ATOM 820 C C . GLY A 1 101 ? 17.922 -10.93 -3.602 1 89.75 101 GLY A C 1
ATOM 821 O O . GLY A 1 101 ? 17.75 -11.266 -2.426 1 89.75 101 GLY A O 1
ATOM 822 N N . MET A 1 102 ? 17 -11.016 -4.469 1 95.69 102 MET A N 1
ATOM 823 C CA . MET A 1 102 ? 15.711 -11.594 -4.105 1 95.69 102 MET A CA 1
ATOM 824 C C . MET A 1 102 ? 15.289 -12.664 -5.109 1 95.69 102 MET A C 1
ATOM 826 O O . MET A 1 102 ? 15.586 -12.547 -6.301 1 95.69 102 MET A O 1
ATOM 830 N N . LEU A 1 103 ? 14.703 -13.703 -4.613 1 98.25 103 LEU A N 1
ATOM 831 C CA . LEU A 1 103 ? 13.953 -14.648 -5.43 1 98.25 103 LEU A CA 1
ATOM 832 C C . LEU A 1 103 ? 12.508 -14.188 -5.598 1 98.25 103 LEU A C 1
ATOM 834 O O . LEU A 1 103 ? 11.797 -13.984 -4.609 1 98.25 103 LEU A O 1
ATOM 838 N N . GLU A 1 104 ? 12.109 -14.016 -6.867 1 98.5 104 GLU A N 1
ATOM 839 C CA . GLU A 1 104 ? 10.867 -13.273 -7.074 1 98.5 104 GLU A CA 1
ATOM 840 C C . GLU A 1 104 ? 10.086 -13.836 -8.258 1 98.5 104 GLU A C 1
ATOM 842 O O . GLU A 1 104 ? 10.68 -14.297 -9.234 1 98.5 104 GLU A O 1
ATOM 847 N N . PHE A 1 105 ? 8.812 -13.828 -8.211 1 98.5 105 PHE A N 1
ATOM 848 C CA . PHE A 1 105 ? 7.922 -13.938 -9.359 1 98.5 105 PHE A CA 1
ATOM 849 C C . PHE A 1 105 ? 6.828 -12.875 -9.305 1 98.5 105 PHE A C 1
ATOM 851 O O . PHE A 1 105 ? 6.605 -12.258 -8.258 1 98.5 105 PHE A O 1
ATOM 858 N N . CYS A 1 106 ? 6.176 -12.617 -10.406 1 98.56 106 CYS A N 1
ATOM 859 C CA . CYS A 1 106 ? 5.109 -11.625 -10.484 1 98.56 106 CYS A CA 1
ATOM 860 C C . CYS A 1 106 ? 3.758 -12.289 -10.711 1 98.56 106 CYS A C 1
ATOM 862 O O . CYS A 1 106 ? 3.676 -13.336 -11.344 1 98.56 106 CYS A O 1
ATOM 864 N N . LEU A 1 107 ? 2.773 -11.711 -10.156 1 98.19 107 LEU A N 1
ATOM 865 C CA . LEU A 1 107 ? 1.37 -12.07 -10.344 1 98.19 107 LEU A CA 1
ATOM 866 C C . LEU A 1 107 ? 0.548 -10.852 -10.742 1 98.19 107 LEU A C 1
ATOM 868 O O . LEU A 1 107 ? 0.54 -9.836 -10.031 1 98.19 107 LEU A O 1
ATOM 872 N N . ILE A 1 108 ? -0.091 -10.883 -11.891 1 98.56 108 ILE A N 1
ATOM 873 C CA . ILE A 1 108 ? -1.002 -9.82 -12.305 1 98.56 108 ILE A CA 1
ATOM 874 C C . ILE A 1 108 ? -2.443 -10.234 -12.016 1 98.56 108 ILE A C 1
ATOM 876 O O . ILE A 1 108 ? -2.908 -11.266 -12.508 1 98.56 108 ILE A O 1
ATOM 880 N N . ASP A 1 109 ? -3.092 -9.469 -11.227 1 98.5 109 ASP A N 1
ATOM 881 C CA . ASP A 1 109 ? -4.43 -9.852 -10.781 1 98.5 109 ASP A CA 1
ATOM 882 C C . ASP A 1 109 ? -5.465 -9.586 -11.875 1 98.5 109 ASP A C 1
ATOM 884 O O . ASP A 1 109 ? -5.133 -9.055 -12.938 1 98.5 109 ASP A O 1
ATOM 888 N N . PRO A 1 110 ? -6.734 -9.906 -11.719 1 98.44 110 PRO A N 1
ATOM 889 C CA . PRO A 1 110 ? -7.754 -9.797 -12.758 1 98.44 110 PRO A CA 1
ATOM 890 C C . PRO A 1 110 ? -7.977 -8.352 -13.219 1 98.44 110 PRO A C 1
ATOM 892 O O . PRO A 1 110 ? -8.555 -8.125 -14.289 1 98.44 110 PRO A O 1
ATOM 895 N N . SER A 1 111 ? -7.574 -7.371 -12.43 1 98.81 111 SER A N 1
ATOM 896 C CA . SER A 1 111 ? -7.812 -5.969 -12.75 1 98.81 111 SER A CA 1
ATOM 897 C C . SER A 1 111 ? -6.582 -5.332 -13.391 1 98.81 111 SER A C 1
ATOM 899 O O . SER A 1 111 ? -6.641 -4.195 -13.867 1 98.81 111 SER A O 1
ATOM 901 N N . GLY A 1 112 ? -5.465 -6.047 -13.352 1 98.69 112 GLY A N 1
ATOM 902 C CA . GLY A 1 112 ? -4.242 -5.516 -13.945 1 98.69 112 GLY A CA 1
ATOM 903 C C . GLY A 1 112 ? -3.223 -5.082 -12.906 1 98.69 112 GLY A C 1
ATOM 904 O O . GLY A 1 112 ? -2.131 -4.629 -13.258 1 98.69 112 GLY A O 1
ATOM 905 N N . VAL A 1 113 ? -3.508 -5.266 -11.641 1 98.88 113 VAL A N 1
ATOM 906 C CA . VAL A 1 113 ? -2.576 -4.914 -10.578 1 98.88 113 VAL A CA 1
ATOM 907 C C . VAL A 1 113 ? -1.416 -5.91 -10.555 1 98.88 113 VAL A C 1
ATOM 909 O O . VAL A 1 113 ? -1.628 -7.121 -10.625 1 98.88 113 VAL A O 1
ATOM 912 N N . LEU A 1 114 ? -0.231 -5.379 -10.43 1 98.88 114 LEU A N 1
ATOM 913 C CA . LEU A 1 114 ? 0.965 -6.211 -10.43 1 98.88 114 LEU A CA 1
ATOM 914 C C . LEU A 1 114 ? 1.454 -6.453 -9.008 1 98.88 114 LEU A C 1
ATOM 916 O O . LEU A 1 114 ? 1.718 -5.504 -8.266 1 98.88 114 LEU A O 1
ATOM 920 N N . TRP A 1 115 ? 1.565 -7.734 -8.602 1 98.81 115 TRP A N 1
ATOM 921 C CA . TRP A 1 115 ? 2.162 -8.148 -7.332 1 98.81 115 TRP A CA 1
ATOM 922 C C . TRP A 1 115 ? 3.539 -8.766 -7.559 1 98.81 115 TRP A C 1
ATOM 924 O O . TRP A 1 115 ? 3.672 -9.75 -8.297 1 98.81 115 TRP A O 1
ATOM 934 N N . ARG A 1 116 ? 4.527 -8.156 -6.992 1 98.62 116 ARG A N 1
ATOM 935 C CA . ARG A 1 116 ? 5.844 -8.773 -6.898 1 98.62 116 ARG A CA 1
ATOM 936 C C . ARG A 1 116 ? 5.98 -9.57 -5.602 1 98.62 116 ARG A C 1
ATOM 938 O O . ARG A 1 116 ? 6.047 -8.992 -4.516 1 98.62 116 ARG A O 1
ATOM 945 N N . ILE A 1 117 ? 5.98 -10.859 -5.68 1 98.56 117 ILE A N 1
ATOM 946 C CA . ILE A 1 117 ? 6.121 -11.758 -4.539 1 98.56 117 ILE A CA 1
ATOM 947 C C . ILE A 1 117 ? 7.57 -12.227 -4.43 1 98.56 117 ILE A C 1
ATOM 949 O O . ILE A 1 117 ? 8.078 -12.898 -5.332 1 98.56 117 ILE A O 1
ATOM 953 N N . ALA A 1 118 ? 8.172 -11.844 -3.322 1 98.5 118 ALA A N 1
ATOM 954 C CA . ALA A 1 118 ? 9.625 -11.953 -3.295 1 98.5 118 ALA A CA 1
ATOM 955 C C . ALA A 1 118 ? 10.117 -12.461 -1.942 1 98.5 118 ALA A C 1
ATOM 957 O O . ALA A 1 118 ? 9.469 -12.227 -0.916 1 98.5 118 ALA A O 1
ATOM 958 N N . GLN A 1 119 ? 11.227 -13.125 -1.98 1 98.5 119 GLN A N 1
ATOM 959 C CA . GLN A 1 119 ? 11.953 -13.625 -0.821 1 98.5 119 GLN A CA 1
ATOM 960 C C . GLN A 1 119 ? 13.398 -13.117 -0.815 1 98.5 119 GLN A C 1
ATOM 962 O O . GLN A 1 119 ? 14.086 -13.18 -1.835 1 98.5 119 GLN A O 1
ATOM 967 N N . ASN A 1 120 ? 13.836 -12.633 0.368 1 96.06 120 ASN A N 1
ATOM 968 C CA . ASN A 1 120 ? 15.242 -12.273 0.485 1 96.06 120 ASN A CA 1
ATOM 969 C C . ASN A 1 120 ? 16.141 -13.5 0.406 1 96.06 120 ASN A C 1
ATOM 971 O O . ASN A 1 120 ? 15.898 -14.508 1.081 1 96.06 120 ASN A O 1
ATOM 975 N N . ILE A 1 121 ? 17.109 -13.547 -0.499 1 90.44 121 ILE A N 1
ATOM 976 C CA . ILE A 1 121 ? 18.016 -14.68 -0.571 1 90.44 121 ILE A CA 1
ATOM 977 C C . ILE A 1 121 ? 19.406 -14.242 -0.126 1 90.44 121 ILE A C 1
ATOM 979 O O . ILE A 1 121 ? 20.328 -15.062 -0.053 1 90.44 121 ILE A O 1
ATOM 983 N N . ARG A 1 122 ? 19.734 -13.031 -0.021 1 73.94 122 ARG A N 1
ATOM 984 C CA . ARG A 1 122 ? 20.984 -12.57 0.556 1 73.94 122 ARG A CA 1
ATOM 985 C C . ARG A 1 122 ? 20.75 -11.727 1.798 1 73.94 122 ARG A C 1
ATOM 987 O O . ARG A 1 122 ? 19.719 -11.055 1.905 1 73.94 122 ARG A O 1
ATOM 994 N N . MET B 1 1 ? 5.895 -28.859 3.914 1 74.69 1 MET B N 1
ATOM 995 C CA . MET B 1 1 ? 4.715 -28.016 3.756 1 74.69 1 MET B CA 1
ATOM 996 C C . MET B 1 1 ? 5.113 -26.578 3.465 1 74.69 1 MET B C 1
ATOM 998 O O . MET B 1 1 ? 6.145 -26.109 3.941 1 74.69 1 MET B O 1
ATOM 1002 N N . ALA B 1 2 ? 4.535 -25.984 2.42 1 86.81 2 ALA B N 1
ATOM 1003 C CA . ALA B 1 2 ? 4.957 -24.641 2.014 1 86.81 2 ALA B CA 1
ATOM 1004 C C . ALA B 1 2 ? 4.715 -23.625 3.127 1 86.81 2 ALA B C 1
ATOM 1006 O O . ALA B 1 2 ? 3.742 -23.734 3.875 1 86.81 2 ALA B O 1
ATOM 1007 N N . ASN B 1 3 ? 5.75 -22.844 3.451 1 94.31 3 ASN B N 1
ATOM 1008 C CA . ASN B 1 3 ? 5.609 -21.734 4.395 1 94.31 3 ASN B CA 1
ATOM 1009 C C . ASN B 1 3 ? 5.113 -20.469 3.705 1 94.31 3 ASN B C 1
ATOM 1011 O O . ASN B 1 3 ? 5.891 -19.766 3.049 1 94.31 3 ASN B O 1
ATOM 1015 N N . LEU B 1 4 ? 3.846 -20.094 3.914 1 95.62 4 LEU B N 1
ATOM 1016 C CA . LEU B 1 4 ? 3.246 -18.984 3.168 1 95.62 4 LEU B CA 1
ATOM 1017 C C . LEU B 1 4 ? 3.203 -17.719 4.012 1 95.62 4 LEU B C 1
ATOM 1019 O O . LEU B 1 4 ? 2.365 -16.844 3.781 1 95.62 4 LEU B O 1
ATOM 1023 N N . ALA B 1 5 ? 4.094 -17.594 5.02 1 96.56 5 ALA B N 1
ATOM 1024 C CA . ALA B 1 5 ? 4.141 -16.406 5.879 1 96.56 5 ALA B CA 1
ATOM 1025 C C . ALA B 1 5 ? 4.551 -15.172 5.086 1 96.56 5 ALA B C 1
ATOM 1027 O O . ALA B 1 5 ? 5.465 -15.227 4.254 1 96.56 5 ALA B O 1
ATOM 1028 N N . ILE B 1 6 ? 3.85 -14.086 5.289 1 97.62 6 ILE B N 1
ATOM 1029 C CA . ILE B 1 6 ? 4.168 -12.781 4.711 1 97.62 6 ILE B CA 1
ATOM 1030 C C . ILE B 1 6 ? 4.852 -11.906 5.758 1 97.62 6 ILE B C 1
ATOM 1032 O O . ILE B 1 6 ? 4.367 -11.789 6.887 1 97.62 6 ILE B O 1
ATOM 1036 N N . THR B 1 7 ? 5.926 -11.289 5.438 1 96.31 7 THR B N 1
ATOM 1037 C CA . THR B 1 7 ? 6.68 -10.508 6.414 1 96.31 7 THR B CA 1
ATOM 1038 C C . THR B 1 7 ? 6.465 -9.016 6.199 1 96.31 7 THR B C 1
ATOM 1040 O O . THR B 1 7 ? 6.598 -8.227 7.137 1 96.31 7 THR B O 1
ATOM 1043 N N . GLU B 1 8 ? 6.141 -8.641 5.016 1 97.5 8 GLU B N 1
ATOM 1044 C CA . GLU B 1 8 ? 5.938 -7.227 4.723 1 97.5 8 GLU B CA 1
ATOM 1045 C C . GLU B 1 8 ? 5.074 -7.039 3.477 1 97.5 8 GLU B C 1
ATOM 1047 O O . GLU B 1 8 ? 5.109 -7.867 2.564 1 97.5 8 GLU B O 1
ATOM 1052 N N . ILE B 1 9 ? 4.246 -6.027 3.449 1 98.56 9 ILE B N 1
ATOM 1053 C CA . ILE B 1 9 ? 3.496 -5.59 2.279 1 98.56 9 ILE B CA 1
ATOM 1054 C C . ILE B 1 9 ? 3.809 -4.125 1.981 1 98.56 9 ILE B C 1
ATOM 1056 O O . ILE B 1 9 ? 3.818 -3.289 2.889 1 98.56 9 ILE B O 1
ATOM 1060 N N . LYS B 1 10 ? 4.188 -3.83 0.76 1 98.75 10 LYS B N 1
ATOM 1061 C CA . LYS B 1 10 ? 4.523 -2.459 0.382 1 98.75 10 LYS B CA 1
ATOM 1062 C C . LYS B 1 10 ? 3.861 -2.076 -0.939 1 98.75 10 LYS B C 1
ATOM 1064 O O . LYS B 1 10 ? 3.791 -2.891 -1.863 1 98.75 10 LYS B O 1
ATOM 1069 N N . SER B 1 11 ? 3.4 -0.878 -0.976 1 98.88 11 SER B N 1
ATOM 1070 C CA . SER B 1 11 ? 2.922 -0.31 -2.232 1 98.88 11 SER B CA 1
ATOM 1071 C C . SER B 1 11 ? 4.02 0.484 -2.934 1 98.88 11 SER B C 1
ATOM 1073 O O . SER B 1 11 ? 4.836 1.135 -2.277 1 98.88 11 SER B O 1
ATOM 1075 N N . PHE B 1 12 ? 4.012 0.409 -4.258 1 98.88 12 PHE B N 1
ATOM 1076 C CA . PHE B 1 12 ? 4.793 1.37 -5.027 1 98.88 12 PHE B CA 1
ATOM 1077 C C . PHE B 1 12 ? 4.027 2.676 -5.203 1 98.88 12 PHE B C 1
ATOM 1079 O O . PHE B 1 12 ? 2.951 2.695 -5.805 1 98.88 12 PHE B O 1
ATOM 1086 N N . ILE B 1 13 ? 4.57 3.744 -4.684 1 98.94 13 ILE B N 1
ATOM 1087 C CA . ILE B 1 13 ? 3.936 5.059 -4.707 1 98.94 13 ILE B CA 1
ATOM 1088 C C . ILE B 1 13 ? 4.598 5.934 -5.77 1 98.94 13 ILE B C 1
ATOM 1090 O O . ILE B 1 13 ? 5.82 6.078 -5.789 1 98.94 13 ILE B O 1
ATOM 1094 N N . PRO B 1 14 ? 3.801 6.484 -6.676 1 98.88 14 PRO B N 1
ATOM 1095 C CA . PRO B 1 14 ? 4.383 7.312 -7.738 1 98.88 14 PRO B CA 1
ATOM 1096 C C . PRO B 1 14 ? 4.906 8.648 -7.223 1 98.88 14 PRO B C 1
ATOM 1098 O O . PRO B 1 14 ? 4.473 9.125 -6.172 1 98.88 14 PRO B O 1
ATOM 1101 N N . SER B 1 15 ? 5.801 9.219 -7.973 1 98.88 15 SER B N 1
ATOM 1102 C CA . SER B 1 15 ? 6.309 10.547 -7.672 1 98.88 15 SER B CA 1
ATOM 1103 C C . SER B 1 15 ? 6.473 11.383 -8.938 1 98.88 15 SER B C 1
ATOM 1105 O O . SER B 1 15 ? 6.984 10.891 -9.945 1 98.88 15 SER B O 1
ATOM 1107 N N . LYS B 1 16 ? 5.992 12.578 -8.938 1 98.69 16 LYS B N 1
ATOM 1108 C CA . LYS B 1 16 ? 6.168 13.531 -10.023 1 98.69 16 LYS B CA 1
ATOM 1109 C C . LYS B 1 16 ? 7.598 14.062 -10.07 1 98.69 16 LYS B C 1
ATOM 1111 O O . LYS B 1 16 ? 8.188 14.172 -11.148 1 98.69 16 LYS B O 1
ATOM 1116 N N . ASP B 1 17 ? 8.156 14.406 -9.039 1 98.56 17 ASP B N 1
ATOM 1117 C CA . ASP B 1 17 ? 9.555 14.742 -8.797 1 98.56 17 ASP B CA 1
ATOM 1118 C C . ASP B 1 17 ? 10.125 13.906 -7.652 1 98.56 17 ASP B C 1
ATOM 1120 O O . ASP B 1 17 ? 9.766 14.102 -6.492 1 98.56 17 ASP B O 1
ATOM 1124 N N . PHE B 1 18 ? 11.016 13.008 -8.023 1 98.69 18 PHE B N 1
ATOM 1125 C CA . PHE B 1 18 ? 11.5 11.969 -7.121 1 98.69 18 PHE B CA 1
ATOM 1126 C C . PHE B 1 18 ? 12.156 12.578 -5.891 1 98.69 18 PHE B C 1
ATOM 1128 O O . PHE B 1 18 ? 11.883 12.164 -4.762 1 98.69 18 PHE B O 1
ATOM 1135 N N . GLU B 1 19 ? 12.945 13.57 -6.051 1 98.06 19 GLU B N 1
ATOM 1136 C CA . GLU B 1 19 ? 13.656 14.219 -4.949 1 98.06 19 GLU B CA 1
ATOM 1137 C C . GLU B 1 19 ? 12.695 14.984 -4.047 1 98.06 19 GLU B C 1
ATOM 1139 O O . GLU B 1 19 ? 12.773 14.891 -2.822 1 98.06 19 GLU B O 1
ATOM 1144 N N . ILE B 1 20 ? 11.797 15.703 -4.586 1 98.06 20 ILE B N 1
ATOM 1145 C CA . ILE B 1 20 ? 10.812 16.469 -3.828 1 98.06 20 ILE B CA 1
ATOM 1146 C C . ILE B 1 20 ? 9.938 15.531 -3.01 1 98.06 20 ILE B C 1
ATOM 1148 O O . ILE B 1 20 ? 9.664 15.789 -1.836 1 98.06 20 ILE B O 1
ATOM 1152 N N . SER B 1 21 ? 9.547 14.438 -3.658 1 98.56 21 SER B N 1
ATOM 1153 C CA . SER B 1 21 ? 8.711 13.469 -2.955 1 98.56 21 SER B CA 1
ATOM 1154 C C . SER B 1 21 ? 9.453 12.852 -1.778 1 98.56 21 SER B C 1
ATOM 1156 O O . SER B 1 21 ? 8.883 12.664 -0.702 1 98.56 21 SER B O 1
ATOM 1158 N N . GLN B 1 22 ? 10.719 12.516 -1.955 1 98.31 22 GLN B N 1
ATOM 1159 C CA . GLN B 1 22 ? 11.492 11.969 -0.842 1 98.31 22 GLN B CA 1
ATOM 1160 C C . GLN B 1 22 ? 11.539 12.953 0.323 1 98.31 22 GLN B C 1
ATOM 1162 O O . GLN B 1 22 ? 11.32 12.57 1.475 1 98.31 22 GLN B O 1
ATOM 1167 N N . ARG B 1 23 ? 11.773 14.203 0.024 1 97.19 23 ARG B N 1
ATOM 1168 C CA . ARG B 1 23 ? 11.852 15.227 1.06 1 97.19 23 ARG B CA 1
ATOM 1169 C C . ARG B 1 23 ? 10.508 15.398 1.764 1 97.19 23 ARG B C 1
ATOM 1171 O O . ARG B 1 23 ? 10.461 15.594 2.98 1 97.19 23 ARG B O 1
ATOM 1178 N N . PHE B 1 24 ? 9.477 15.328 1.007 1 97.69 24 PHE B N 1
ATOM 1179 C CA . PHE B 1 24 ? 8.133 15.438 1.555 1 97.69 24 PHE B CA 1
ATOM 1180 C C . PHE B 1 24 ? 7.875 14.352 2.594 1 97.69 24 PHE B C 1
ATOM 1182 O O . PHE B 1 24 ? 7.434 14.648 3.707 1 97.69 24 PHE B O 1
ATOM 1189 N N . TYR B 1 25 ? 8.125 13.125 2.207 1 97.81 25 TYR B N 1
ATOM 1190 C CA . TYR B 1 25 ? 7.832 12.023 3.113 1 97.81 25 TYR B CA 1
ATOM 1191 C C . TYR B 1 25 ? 8.789 12.016 4.297 1 97.81 25 TYR B C 1
ATOM 1193 O O . TYR B 1 25 ? 8.422 11.617 5.402 1 97.81 25 TYR B O 1
ATOM 1201 N N . GLN B 1 26 ? 10.023 12.523 4.09 1 96.88 26 GLN B N 1
ATOM 1202 C CA . GLN B 1 26 ? 10.938 12.695 5.215 1 96.88 26 GLN B CA 1
ATOM 1203 C C . GLN B 1 26 ? 10.398 13.727 6.203 1 96.88 26 GLN B C 1
ATOM 1205 O O . GLN B 1 26 ? 10.477 13.531 7.418 1 96.88 26 GLN B O 1
ATOM 1210 N N . ALA B 1 27 ? 9.875 14.797 5.668 1 95.19 27 ALA B N 1
ATOM 1211 C CA . ALA B 1 27 ? 9.281 15.828 6.512 1 95.19 27 ALA B CA 1
ATOM 1212 C C . ALA B 1 27 ? 8.094 15.281 7.301 1 95.19 27 ALA B C 1
ATOM 1214 O O . ALA B 1 27 ? 7.828 15.727 8.422 1 95.19 27 ALA B O 1
ATOM 1215 N N . LEU B 1 28 ? 7.418 14.328 6.73 1 94.94 28 LEU B N 1
ATOM 1216 C CA . LEU B 1 28 ? 6.281 13.703 7.395 1 94.94 28 LEU B CA 1
ATOM 1217 C C . LEU B 1 28 ? 6.742 12.766 8.508 1 94.94 28 LEU B C 1
ATOM 1219 O O . LEU B 1 28 ? 5.961 12.406 9.391 1 94.94 28 LEU B O 1
ATOM 1223 N N . GLY B 1 29 ? 7.938 12.297 8.43 1 95.19 29 GLY B N 1
ATOM 1224 C CA . GLY B 1 29 ? 8.484 11.477 9.5 1 95.19 29 GLY B CA 1
ATOM 1225 C C . GLY B 1 29 ? 9.016 10.141 9.016 1 95.19 29 GLY B C 1
ATOM 1226 O O . GLY B 1 29 ? 9.516 9.336 9.812 1 95.19 29 GLY B O 1
ATOM 1227 N N . PHE B 1 30 ? 8.898 9.875 7.727 1 97.38 30 PHE B N 1
ATOM 1228 C CA . PHE B 1 30 ? 9.461 8.641 7.176 1 97.38 30 PHE B CA 1
ATOM 1229 C C . PHE B 1 30 ? 10.961 8.781 6.953 1 97.38 30 PHE B C 1
ATOM 1231 O O . PHE B 1 30 ? 11.461 9.891 6.75 1 97.38 30 PHE B O 1
ATOM 1238 N N . GLU B 1 31 ? 11.609 7.664 7 1 98 31 GLU B N 1
ATOM 1239 C CA . GLU B 1 31 ? 13.031 7.582 6.691 1 98 31 GLU B CA 1
ATOM 1240 C C . GLU B 1 31 ? 13.266 6.977 5.312 1 98 31 GLU B C 1
ATOM 1242 O O . GLU B 1 31 ? 12.578 6.027 4.918 1 98 31 GLU B O 1
ATOM 1247 N N . VAL B 1 32 ? 14.227 7.512 4.586 1 97.75 32 VAL B N 1
ATOM 1248 C CA . VAL B 1 32 ? 14.734 6.832 3.398 1 97.75 32 VAL B CA 1
ATOM 1249 C C . VAL B 1 32 ? 15.695 5.719 3.809 1 97.75 32 VAL B C 1
ATOM 1251 O O . VAL B 1 32 ? 16.875 5.98 4.09 1 97.75 32 VAL B O 1
ATOM 1254 N N . ALA B 1 33 ? 15.258 4.516 3.828 1 97.31 33 ALA B N 1
ATOM 1255 C CA . ALA B 1 33 ? 16.094 3.412 4.297 1 97.31 33 ALA B CA 1
ATOM 1256 C C . ALA B 1 33 ? 17.109 2.998 3.236 1 97.31 33 ALA B C 1
ATOM 1258 O O . ALA B 1 33 ? 18.234 2.621 3.561 1 97.31 33 ALA B O 1
ATOM 1259 N N . SER B 1 34 ? 16.719 3.045 1.976 1 95.88 34 SER B N 1
ATOM 1260 C CA . SER B 1 34 ? 17.609 2.756 0.849 1 95.88 34 SER B CA 1
ATOM 1261 C C . SER B 1 34 ? 17.016 3.287 -0.458 1 95.88 34 SER B C 1
ATOM 1263 O O . SER B 1 34 ? 15.82 3.539 -0.55 1 95.88 34 SER B O 1
ATOM 1265 N N . VAL B 1 35 ? 17.938 3.551 -1.335 1 96 35 VAL B N 1
ATOM 1266 C CA . VAL B 1 35 ? 17.562 3.914 -2.695 1 96 35 VAL B CA 1
ATOM 1267 C C . VAL B 1 35 ? 18.25 2.986 -3.691 1 96 35 VAL B C 1
ATOM 1269 O O . VAL B 1 35 ? 19.469 2.82 -3.648 1 96 35 VAL B O 1
ATOM 1272 N N . PHE B 1 36 ? 17.453 2.379 -4.449 1 92.19 36 PHE B N 1
ATOM 1273 C CA . PHE B 1 36 ? 17.984 1.538 -5.523 1 92.19 36 PHE B CA 1
ATOM 1274 C C . PHE B 1 36 ? 17.422 1.979 -6.871 1 92.19 36 PHE B C 1
ATOM 1276 O O . PHE B 1 36 ? 16.266 1.711 -7.191 1 92.19 36 PHE B O 1
ATOM 1283 N N . GLY B 1 37 ? 18.312 2.633 -7.598 1 93.19 37 GLY B N 1
ATOM 1284 C CA . GLY B 1 37 ? 17.844 3.16 -8.867 1 93.19 37 GLY B CA 1
ATOM 1285 C C . GLY B 1 37 ? 16.703 4.16 -8.719 1 93.19 37 GLY B C 1
ATOM 1286 O O . GLY B 1 37 ? 16.859 5.184 -8.047 1 93.19 37 GLY B O 1
ATOM 1287 N N . ASP B 1 38 ? 15.57 3.777 -9.25 1 97.12 38 ASP B N 1
ATOM 1288 C CA . ASP B 1 38 ? 14.422 4.68 -9.312 1 97.12 38 ASP B CA 1
ATOM 1289 C C . ASP B 1 38 ? 13.398 4.336 -8.234 1 97.12 38 ASP B C 1
ATOM 1291 O O . ASP B 1 38 ? 12.219 4.684 -8.352 1 97.12 38 ASP B O 1
ATOM 1295 N N . VAL B 1 39 ? 13.891 3.652 -7.188 1 97.94 39 VAL B N 1
ATOM 1296 C CA . VAL B 1 39 ? 12.984 3.258 -6.113 1 97.94 39 VAL B CA 1
ATOM 1297 C C . VAL B 1 39 ? 13.625 3.562 -4.762 1 97.94 39 VAL B C 1
ATOM 1299 O O . VAL B 1 39 ? 14.789 3.232 -4.531 1 97.94 39 VAL B O 1
ATOM 1302 N N . ALA B 1 40 ? 12.914 4.207 -3.918 1 98.69 40 ALA B N 1
ATOM 1303 C CA . ALA B 1 40 ? 13.344 4.469 -2.547 1 98.69 40 ALA B CA 1
ATOM 1304 C C . ALA B 1 40 ? 12.516 3.674 -1.549 1 98.69 40 ALA B C 1
ATOM 1306 O O . ALA B 1 40 ? 11.281 3.672 -1.62 1 98.69 40 ALA B O 1
ATOM 1307 N N . TYR B 1 41 ? 13.18 2.971 -0.717 1 98.31 41 TYR B N 1
ATOM 1308 C CA . TYR B 1 41 ? 12.547 2.271 0.392 1 98.31 41 TYR B CA 1
ATOM 1309 C C . TYR B 1 41 ? 12.289 3.219 1.558 1 98.31 41 TYR B C 1
ATOM 1311 O O . TYR B 1 41 ? 13.227 3.652 2.23 1 98.31 41 TYR B O 1
ATOM 1319 N N . MET B 1 42 ? 10.977 3.584 1.778 1 98.69 42 MET B N 1
ATOM 1320 C CA . MET B 1 42 ? 10.562 4.512 2.826 1 98.69 42 MET B CA 1
ATOM 1321 C C . MET B 1 42 ? 10 3.76 4.031 1 98.69 42 MET B C 1
ATOM 1323 O O . MET B 1 42 ? 9.125 2.904 3.883 1 98.69 42 MET B O 1
ATOM 1327 N N . ARG B 1 43 ? 10.5 4.121 5.215 1 98.12 43 ARG B N 1
ATOM 1328 C CA . ARG B 1 43 ? 10.086 3.336 6.371 1 98.12 43 ARG B CA 1
ATOM 1329 C C . ARG B 1 43 ? 9.773 4.238 7.562 1 98.12 43 ARG B C 1
ATOM 1331 O O . ARG B 1 43 ? 10.406 5.277 7.742 1 98.12 43 ARG B O 1
ATOM 1338 N N . LYS B 1 44 ? 8.805 3.912 8.32 1 97.44 44 LYS B N 1
ATOM 1339 C CA . LYS B 1 44 ? 8.477 4.488 9.617 1 97.44 44 LYS B CA 1
ATOM 1340 C C . LYS B 1 44 ? 7.816 3.457 10.523 1 97.44 44 LYS B C 1
ATOM 1342 O O . LYS B 1 44 ? 6.824 2.834 10.141 1 97.44 44 LYS B O 1
ATOM 1347 N N . ASP B 1 45 ? 8.414 3.234 11.766 1 95.12 45 ASP B N 1
ATOM 1348 C CA . ASP B 1 45 ? 7.926 2.199 12.672 1 95.12 45 ASP B CA 1
ATOM 1349 C C . ASP B 1 45 ? 7.902 0.834 11.992 1 95.12 45 ASP B C 1
ATOM 1351 O O . ASP B 1 45 ? 8.922 0.385 11.453 1 95.12 45 ASP B O 1
ATOM 1355 N N . ASN B 1 46 ? 6.797 0.198 11.961 1 93.44 46 ASN B N 1
ATOM 1356 C CA . ASN B 1 46 ? 6.703 -1.12 11.344 1 93.44 46 ASN B CA 1
ATOM 1357 C C . ASN B 1 46 ? 6.008 -1.053 9.984 1 93.44 46 ASN B C 1
ATOM 1359 O O . ASN B 1 46 ? 5.461 -2.053 9.516 1 93.44 46 ASN B O 1
ATOM 1363 N N . THR B 1 47 ? 6.039 0.16 9.406 1 97 47 THR B N 1
ATOM 1364 C CA . THR B 1 47 ? 5.371 0.348 8.125 1 97 47 THR B CA 1
ATOM 1365 C C . THR B 1 47 ? 6.359 0.832 7.066 1 97 47 THR B C 1
ATOM 1367 O O . THR B 1 47 ? 7.41 1.39 7.398 1 97 47 THR B O 1
ATOM 1370 N N . ALA B 1 48 ? 6.008 0.5 5.82 1 98 48 ALA B N 1
ATOM 1371 C CA . ALA B 1 48 ? 6.895 0.911 4.73 1 98 48 ALA B CA 1
ATOM 1372 C C . ALA B 1 48 ? 6.141 0.983 3.408 1 98 48 ALA B C 1
ATOM 1374 O O . ALA B 1 48 ? 5.031 0.455 3.287 1 98 48 ALA B O 1
ATOM 1375 N N . PHE B 1 49 ? 6.707 1.686 2.514 1 98.81 49 PHE B N 1
ATOM 1376 C CA . PHE B 1 49 ? 6.305 1.708 1.113 1 98.81 49 PHE B CA 1
ATOM 1377 C C . PHE B 1 49 ? 7.504 1.985 0.212 1 98.81 49 PHE B C 1
ATOM 1379 O O . PHE B 1 49 ? 8.602 2.273 0.697 1 98.81 49 PHE B O 1
ATOM 1386 N N . LEU B 1 50 ? 7.34 1.751 -1.058 1 98.81 50 LEU B N 1
ATOM 1387 C CA . LEU B 1 50 ? 8.375 1.997 -2.059 1 98.81 50 LEU B CA 1
ATOM 1388 C C . LEU B 1 50 ? 8.016 3.205 -2.92 1 98.81 50 LEU B C 1
ATOM 1390 O O . LEU B 1 50 ? 7.031 3.174 -3.662 1 98.81 50 LEU B O 1
ATOM 1394 N N . LEU B 1 51 ? 8.766 4.238 -2.766 1 98.88 51 LEU B N 1
ATOM 1395 C CA . LEU B 1 51 ? 8.594 5.426 -3.594 1 98.88 51 LEU B CA 1
ATOM 1396 C C . LEU B 1 51 ? 9.289 5.254 -4.941 1 98.88 51 LEU B C 1
ATOM 1398 O O . LEU B 1 51 ? 10.477 4.938 -5 1 98.88 51 LEU B O 1
ATOM 1402 N N . GLN B 1 52 ? 8.562 5.43 -6 1 98.62 52 GLN B N 1
ATOM 1403 C CA . GLN B 1 52 ? 9.133 5.16 -7.316 1 98.62 52 GLN B CA 1
ATOM 1404 C C . GLN B 1 52 ? 9.25 6.438 -8.141 1 98.62 52 GLN B C 1
ATOM 1406 O O . GLN B 1 52 ? 8.352 7.285 -8.109 1 98.62 52 GLN B O 1
ATOM 1411 N N . ASN B 1 53 ? 10.336 6.551 -8.891 1 98.69 53 ASN B N 1
ATOM 1412 C CA . ASN B 1 53 ? 10.539 7.637 -9.844 1 98.69 53 ASN B CA 1
ATOM 1413 C C . ASN B 1 53 ? 9.789 7.379 -11.156 1 98.69 53 ASN B C 1
ATOM 1415 O O . ASN B 1 53 ? 10.406 7.137 -12.188 1 98.69 53 ASN B O 1
ATOM 1419 N N . TYR B 1 54 ? 8.516 7.441 -11.047 1 98.69 54 TYR B N 1
ATOM 1420 C CA . TYR B 1 54 ? 7.57 7.238 -12.141 1 98.69 54 TYR B CA 1
ATOM 1421 C C . TYR B 1 54 ? 6.305 8.055 -11.922 1 98.69 54 TYR B C 1
ATOM 1423 O O . TYR B 1 54 ? 5.785 8.133 -10.805 1 98.69 54 TYR B O 1
ATOM 1431 N N . TYR B 1 55 ? 5.855 8.672 -13.086 1 98.62 55 TYR B N 1
ATOM 1432 C CA . TYR B 1 55 ? 4.688 9.531 -12.922 1 98.62 55 TYR B CA 1
ATOM 1433 C C . TYR B 1 55 ? 3.746 9.406 -14.109 1 98.62 55 TYR B C 1
ATOM 1435 O O . TYR B 1 55 ? 4.168 9.578 -15.258 1 98.62 55 TYR B O 1
ATOM 1443 N N . GLN B 1 56 ? 2.629 9.062 -13.797 1 98.44 56 GLN B N 1
ATOM 1444 C CA . GLN B 1 56 ? 1.445 9.141 -14.648 1 98.44 56 GLN B CA 1
ATOM 1445 C C . GLN B 1 56 ? 0.261 9.727 -13.891 1 98.44 56 GLN B C 1
ATOM 1447 O O . GLN B 1 56 ? -0.134 9.203 -12.844 1 98.44 56 GLN B O 1
ATOM 1452 N N . VAL B 1 57 ? -0.265 10.859 -14.375 1 98 57 VAL B N 1
ATOM 1453 C CA . VAL B 1 57 ? -1.16 11.711 -13.594 1 98 57 VAL B CA 1
ATOM 1454 C C . VAL B 1 57 ? -2.377 10.906 -13.141 1 98 57 VAL B C 1
ATOM 1456 O O . VAL B 1 57 ? -2.785 10.977 -11.984 1 98 57 VAL B O 1
ATOM 1459 N N . GLU B 1 58 ? -2.979 10.109 -13.984 1 98.12 58 GLU B N 1
ATOM 1460 C CA . GLU B 1 58 ? -4.152 9.32 -13.617 1 98.12 58 GLU B CA 1
ATOM 1461 C C . GLU B 1 58 ? -3.807 8.281 -12.555 1 98.12 58 GLU B C 1
ATOM 1463 O O . GLU B 1 58 ? -4.613 8 -11.672 1 98.12 58 GLU B O 1
ATOM 1468 N N . HIS B 1 59 ? -2.66 7.766 -12.688 1 98.56 59 HIS B N 1
ATOM 1469 C CA . HIS B 1 59 ? -2.176 6.82 -11.688 1 98.56 59 HIS B CA 1
ATOM 1470 C C . HIS B 1 59 ? -1.98 7.5 -10.336 1 98.56 59 HIS B C 1
ATOM 1472 O O . HIS B 1 59 ? -2.543 7.062 -9.328 1 98.56 59 HIS B O 1
ATOM 1478 N N . ALA B 1 60 ? -1.282 8.586 -10.344 1 98.75 60 ALA B N 1
ATOM 1479 C CA . ALA B 1 60 ? -0.939 9.289 -9.109 1 98.75 60 ALA B CA 1
ATOM 1480 C C . ALA B 1 60 ? -2.189 9.812 -8.406 1 98.75 60 ALA B C 1
ATOM 1482 O O . ALA B 1 60 ? -2.373 9.594 -7.207 1 98.75 60 ALA B O 1
ATOM 1483 N N . GLU B 1 61 ? -3.098 10.375 -9.125 1 98.5 61 GLU B N 1
ATOM 1484 C CA . GLU B 1 61 ? -4.246 11.062 -8.539 1 98.5 61 GLU B CA 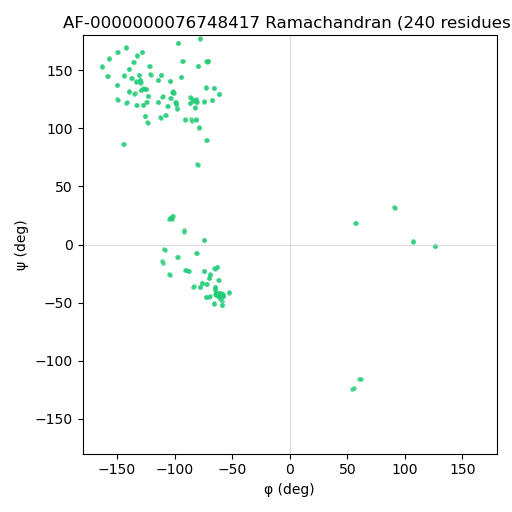1
ATOM 1485 C C . GLU B 1 61 ? -5.336 10.07 -8.141 1 98.5 61 GLU B C 1
ATOM 1487 O O . GLU B 1 61 ? -6.289 10.438 -7.445 1 98.5 61 GLU B O 1
ATOM 1492 N N . ASN B 1 62 ? -5.133 8.812 -8.516 1 98.69 62 ASN B N 1
ATOM 1493 C CA . ASN B 1 62 ? -6.055 7.777 -8.07 1 98.69 62 ASN B CA 1
ATOM 1494 C C . ASN B 1 62 ? -5.41 6.863 -7.031 1 98.69 62 ASN B C 1
ATOM 1496 O O . ASN B 1 62 ? -6.055 5.953 -6.508 1 98.69 62 ASN B O 1
ATOM 1500 N N . THR B 1 63 ? -4.125 7.07 -6.762 1 98.88 63 THR B N 1
ATOM 1501 C CA . THR B 1 63 ? -3.463 6.32 -5.703 1 98.88 63 THR B CA 1
ATOM 1502 C C . THR B 1 63 ? -3.887 6.832 -4.332 1 98.88 63 THR B C 1
ATOM 1504 O O . THR B 1 63 ? -3.777 8.031 -4.047 1 98.88 63 THR B O 1
ATOM 1507 N N . MET B 1 64 ? -4.441 5.91 -3.492 1 98.88 64 MET B N 1
ATOM 1508 C CA . MET B 1 64 ? -4.934 6.25 -2.16 1 98.88 64 MET B CA 1
ATOM 1509 C C . MET B 1 64 ? -4.352 5.309 -1.109 1 98.88 64 MET B C 1
ATOM 1511 O O . MET B 1 64 ? -4.277 4.098 -1.326 1 98.88 64 MET B O 1
ATOM 1515 N N . MET B 1 65 ? -3.883 5.871 -0.046 1 98.88 65 MET B N 1
ATOM 1516 C CA . MET B 1 65 ? -3.303 5.145 1.08 1 98.88 65 MET B CA 1
ATOM 1517 C C . MET B 1 65 ? -4.062 5.441 2.369 1 98.88 65 MET B C 1
ATOM 1519 O O . MET B 1 65 ? -4.613 6.535 2.533 1 98.88 65 MET B O 1
ATOM 1523 N N . HIS B 1 66 ? -4.109 4.461 3.166 1 98.69 66 HIS B N 1
ATOM 1524 C CA . HIS B 1 66 ? -4.656 4.598 4.508 1 98.69 66 HIS B CA 1
ATOM 1525 C C . HIS B 1 66 ? -3.58 4.387 5.57 1 98.69 66 HIS B C 1
ATOM 1527 O O . HIS B 1 66 ? -2.896 3.361 5.566 1 98.69 66 HIS B O 1
ATOM 1533 N N . LEU B 1 67 ? -3.402 5.379 6.402 1 98.5 67 LEU B N 1
ATOM 1534 C CA . LEU B 1 67 ? -2.492 5.289 7.539 1 98.5 67 LEU B CA 1
ATOM 1535 C C . LEU B 1 67 ? -3.264 5.309 8.852 1 98.5 67 LEU B C 1
ATOM 1537 O O . LEU B 1 67 ? -3.832 6.34 9.227 1 98.5 67 LEU B O 1
ATOM 1541 N N . LEU B 1 68 ? -3.281 4.152 9.508 1 97.94 68 LEU B N 1
ATOM 1542 C CA . LEU B 1 68 ? -3.898 4.074 10.828 1 97.94 68 LEU B CA 1
ATOM 1543 C C . LEU B 1 68 ? -2.92 4.508 11.914 1 97.94 68 LEU B C 1
ATOM 1545 O O . LEU B 1 68 ? -1.819 3.961 12.016 1 97.94 68 LEU B O 1
ATOM 1549 N N . VAL B 1 69 ? -3.355 5.492 12.672 1 98.12 69 VAL B N 1
ATOM 1550 C CA . VAL B 1 69 ? -2.455 6.078 13.656 1 98.12 69 VAL B CA 1
ATOM 1551 C C . VAL B 1 69 ? -3.127 6.094 15.031 1 98.12 69 VAL B C 1
ATOM 1553 O O . VAL B 1 69 ? -4.34 5.891 15.133 1 98.12 69 VAL B O 1
ATOM 1556 N N . GLU B 1 70 ? -2.346 6.328 16.094 1 97.31 70 GLU B N 1
ATOM 1557 C CA . GLU B 1 70 ? -2.865 6.324 17.453 1 97.31 70 GLU B CA 1
ATOM 1558 C C . GLU B 1 70 ? -3.383 7.703 17.844 1 97.31 70 GLU B C 1
ATOM 1560 O O . GLU B 1 70 ? -4.207 7.824 18.75 1 97.31 70 GLU B O 1
ATOM 1565 N N . ASP B 1 71 ? -2.916 8.734 17.188 1 97.94 71 ASP B N 1
ATOM 1566 C CA . ASP B 1 71 ? -3.238 10.109 17.547 1 97.94 71 ASP B CA 1
ATOM 1567 C C . ASP B 1 71 ? -3.367 10.984 16.297 1 97.94 71 ASP B C 1
ATOM 1569 O O . ASP B 1 71 ? -2.418 11.664 15.906 1 97.94 71 ASP B O 1
ATOM 1573 N N . ALA B 1 72 ? -4.59 10.984 15.742 1 98.25 72 ALA B N 1
ATOM 1574 C CA . ALA B 1 72 ? -4.828 11.711 14.5 1 98.25 72 ALA B CA 1
ATOM 1575 C C . ALA B 1 72 ? -4.625 13.211 14.695 1 98.25 72 ALA B C 1
ATOM 1577 O O . ALA B 1 72 ? -4.047 13.883 13.836 1 98.25 72 ALA B O 1
ATOM 1578 N N . MET B 1 73 ? -5.105 13.75 15.789 1 97.31 73 MET B N 1
ATOM 1579 C CA . MET B 1 73 ? -4.918 15.164 16.078 1 97.31 73 MET B CA 1
ATOM 1580 C C . MET B 1 73 ? -3.436 15.516 16.172 1 97.31 73 MET B C 1
ATOM 1582 O O . MET B 1 73 ? -2.998 16.531 15.641 1 97.31 73 MET B O 1
ATOM 1586 N N . GLY B 1 74 ? -2.74 14.664 16.844 1 97.19 74 GLY B N 1
ATOM 1587 C CA . GLY B 1 74 ? -1.3 14.852 16.922 1 97.19 74 GLY B CA 1
ATOM 1588 C C . GLY B 1 74 ? -0.629 14.859 15.562 1 97.19 74 GLY B C 1
ATOM 1589 O O . GLY B 1 74 ? 0.268 15.672 15.312 1 97.19 74 GLY B O 1
ATOM 1590 N N . TRP B 1 75 ? -1.029 13.969 14.688 1 97.06 75 TRP B N 1
ATOM 1591 C CA . TRP B 1 75 ? -0.494 13.914 13.328 1 97.06 75 TRP B CA 1
ATOM 1592 C C . TRP B 1 75 ? -0.815 15.195 12.57 1 97.06 75 TRP B C 1
ATOM 1594 O O . TRP B 1 75 ? 0.037 15.727 11.852 1 97.06 75 TRP B O 1
ATOM 1604 N N . LEU B 1 76 ? -2.033 15.656 12.742 1 96.69 76 LEU B N 1
ATOM 1605 C CA . LEU B 1 76 ? -2.41 16.891 12.062 1 96.69 76 LEU B CA 1
ATOM 1606 C C . LEU B 1 76 ? -1.546 18.062 12.539 1 96.69 76 LEU B C 1
ATOM 1608 O O . LEU B 1 76 ? -1.061 18.844 11.727 1 96.69 76 LEU B O 1
ATOM 1612 N N . GLU B 1 77 ? -1.346 18.156 13.766 1 94.88 77 GLU B N 1
ATOM 1613 C CA . GLU B 1 77 ? -0.493 19.203 14.328 1 94.88 77 GLU B CA 1
ATOM 1614 C C . GLU B 1 77 ? 0.935 19.094 13.805 1 94.88 77 GLU B C 1
ATOM 1616 O O . GLU B 1 77 ? 1.568 20.094 13.492 1 94.88 77 GLU B O 1
ATOM 1621 N N . HIS B 1 78 ? 1.37 17.891 13.742 1 94.44 78 HIS B N 1
ATOM 1622 C CA . HIS B 1 78 ? 2.705 17.641 13.219 1 94.44 78 HIS B CA 1
ATOM 1623 C C . HIS B 1 78 ? 2.838 18.125 11.781 1 94.44 78 HIS B C 1
ATOM 1625 O O . HIS B 1 78 ? 3.828 18.766 11.43 1 94.44 78 HIS B O 1
ATOM 1631 N N . VAL B 1 79 ? 1.86 17.781 10.969 1 93.94 79 VAL B N 1
ATOM 1632 C CA . VAL B 1 79 ? 1.85 18.188 9.562 1 93.94 79 VAL B CA 1
ATOM 1633 C C . VAL B 1 79 ? 1.825 19.719 9.469 1 93.94 79 VAL B C 1
ATOM 1635 O O . VAL B 1 79 ? 2.584 20.297 8.695 1 93.94 79 VAL B O 1
ATOM 1638 N N . LYS B 1 80 ? 1.085 20.344 10.266 1 89.44 80 LYS B N 1
ATOM 1639 C CA . LYS B 1 80 ? 0.945 21.797 10.234 1 89.44 80 LYS B CA 1
ATOM 1640 C C . LYS B 1 80 ? 2.199 22.484 10.773 1 89.44 80 LYS B C 1
ATOM 1642 O O . LYS B 1 80 ? 2.598 23.531 10.273 1 89.44 80 LYS B O 1
ATOM 1647 N N . ALA B 1 81 ? 2.797 21.875 11.703 1 85.44 81 ALA B N 1
ATOM 1648 C CA . ALA B 1 81 ? 3.969 22.453 12.352 1 85.44 81 ALA B CA 1
ATOM 1649 C C . ALA B 1 81 ? 5.207 22.328 11.461 1 85.44 81 ALA B C 1
ATOM 1651 O O . ALA B 1 81 ? 6.133 23.125 11.562 1 85.44 81 ALA B O 1
ATOM 1652 N N . SER B 1 82 ? 5.344 21.312 10.688 1 80.81 82 SER B N 1
ATOM 1653 C CA . SER B 1 82 ? 6.527 21 9.898 1 80.81 82 SER B CA 1
ATOM 1654 C C . SER B 1 82 ? 6.637 21.922 8.68 1 80.81 82 SER B C 1
ATOM 1656 O O . SER B 1 82 ? 7.59 21.812 7.906 1 80.81 82 SER B O 1
ATOM 1658 N N . SER B 1 83 ? 5.762 22.875 8.539 1 82.94 83 SER B N 1
ATOM 1659 C CA . SER B 1 83 ? 5.723 23.781 7.395 1 82.94 83 SER B CA 1
ATOM 1660 C C . SER B 1 83 ? 5.59 23 6.086 1 82.94 83 SER B C 1
ATOM 1662 O O . SER B 1 83 ? 6.141 23.406 5.062 1 82.94 83 SER B O 1
ATOM 1664 N N . ILE B 1 84 ? 5.164 21.766 6.164 1 88.62 84 ILE B N 1
ATOM 1665 C CA . ILE B 1 84 ? 5.008 20.906 5 1 88.62 84 ILE B CA 1
ATOM 1666 C C . ILE B 1 84 ? 4.148 21.609 3.951 1 88.62 84 ILE B C 1
ATOM 1668 O O . ILE B 1 84 ? 4.473 21.594 2.762 1 88.62 84 ILE B O 1
ATOM 1672 N N . GLU B 1 85 ? 3.152 22.25 4.355 1 88.44 85 GLU B N 1
ATOM 1673 C CA . GLU B 1 85 ? 2.268 22.938 3.428 1 88.44 85 GLU B CA 1
ATOM 1674 C C . GLU B 1 85 ? 2.963 24.141 2.795 1 88.44 85 GLU B C 1
ATOM 1676 O O . GLU B 1 85 ? 2.594 24.578 1.7 1 88.44 85 GLU B O 1
ATOM 1681 N N . LYS B 1 86 ? 3.918 24.656 3.514 1 90.25 86 LYS B N 1
ATOM 1682 C CA . LYS B 1 86 ? 4.664 25.797 2.992 1 90.25 86 LYS B CA 1
ATOM 1683 C C . LYS B 1 86 ? 5.781 25.344 2.055 1 90.25 86 LYS B C 1
ATOM 1685 O O . LYS B 1 86 ? 6.066 26 1.055 1 90.25 86 LYS B O 1
ATOM 1690 N N . ASP B 1 87 ? 6.355 24.266 2.355 1 92.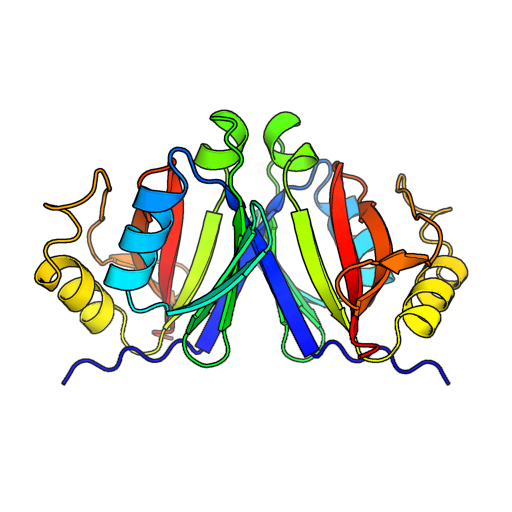88 87 ASP B N 1
ATOM 1691 C CA . ASP B 1 87 ? 7.566 23.828 1.676 1 92.88 87 ASP B CA 1
ATOM 1692 C C . ASP B 1 87 ? 7.23 22.953 0.467 1 92.88 87 ASP B C 1
ATOM 1694 O O . ASP B 1 87 ? 8.07 22.766 -0.416 1 92.88 87 ASP B O 1
ATOM 1698 N N . PHE B 1 88 ? 6.047 22.391 0.489 1 95.44 88 PHE B N 1
ATOM 1699 C CA . PHE B 1 88 ? 5.668 21.469 -0.572 1 95.44 88 PHE B CA 1
ATOM 1700 C C . PHE B 1 88 ? 4.293 21.812 -1.13 1 95.44 88 PHE B C 1
ATOM 1702 O O . PHE B 1 88 ? 3.441 22.344 -0.411 1 95.44 88 PHE B O 1
ATOM 1709 N N . GLU B 1 89 ? 4.129 21.594 -2.393 1 95.06 89 GLU B N 1
ATOM 1710 C CA . GLU B 1 89 ? 2.795 21.672 -2.984 1 95.06 89 GLU B CA 1
ATOM 1711 C C . GLU B 1 89 ? 1.932 20.484 -2.564 1 95.06 89 GLU B C 1
ATOM 1713 O O . GLU B 1 89 ? 1.937 19.453 -3.223 1 95.06 89 GLU B O 1
ATOM 1718 N N . CYS B 1 90 ? 1.225 20.625 -1.463 1 96.31 90 CYS B N 1
ATOM 1719 C CA . CYS B 1 90 ? 0.366 19.578 -0.913 1 96.31 90 CYS B CA 1
ATOM 1720 C C . CYS B 1 90 ? -0.912 20.172 -0.334 1 96.31 90 CYS B C 1
ATOM 1722 O O . CYS B 1 90 ? -1.085 21.391 -0.324 1 96.31 90 CYS B O 1
ATOM 1724 N N . LYS B 1 91 ? -1.81 19.359 -0.031 1 96.69 91 LYS B N 1
ATOM 1725 C CA . LYS B 1 91 ? -3.072 19.781 0.572 1 96.69 91 LYS B CA 1
ATOM 1726 C C . LYS B 1 91 ? -3.377 18.969 1.826 1 96.69 91 LYS B C 1
ATOM 1728 O O . LYS B 1 91 ? -3.139 17.766 1.862 1 96.69 91 LYS B O 1
ATOM 1733 N N . VAL B 1 92 ? -3.879 19.625 2.828 1 97.06 92 VAL B N 1
ATOM 1734 C CA . VAL B 1 92 ? -4.301 18.984 4.07 1 97.06 92 VAL B CA 1
ATOM 1735 C C . VAL B 1 92 ? -5.738 19.391 4.395 1 97.06 92 VAL B C 1
ATOM 1737 O O . VAL B 1 92 ? -6.109 20.547 4.266 1 97.06 92 VAL B O 1
ATOM 1740 N N . THR B 1 93 ? -6.547 18.453 4.762 1 97.5 93 THR B N 1
ATOM 1741 C CA . THR B 1 93 ? -7.934 18.734 5.105 1 97.5 93 THR B CA 1
ATOM 1742 C C . THR B 1 93 ? -8.102 18.875 6.613 1 97.5 93 THR B C 1
ATOM 1744 O O . THR B 1 93 ? -7.152 18.656 7.371 1 97.5 93 THR B O 1
ATOM 1747 N N . GLU B 1 94 ? -9.297 19.266 7.004 1 97.19 94 GLU B N 1
ATOM 1748 C CA . GLU B 1 94 ? -9.617 19.328 8.43 1 97.19 94 GLU B CA 1
ATOM 1749 C C . GLU B 1 94 ? -9.781 17.922 9.016 1 97.19 94 GLU B C 1
ATOM 1751 O O . GLU B 1 94 ? -9.984 16.969 8.281 1 97.19 94 GLU B O 1
ATOM 1756 N N . LEU B 1 95 ? -9.609 17.906 10.312 1 98.06 95 LEU B N 1
ATOM 1757 C CA . LEU B 1 95 ? -9.859 16.672 11.055 1 98.06 95 LEU B CA 1
ATOM 1758 C C . LEU B 1 95 ? -11.352 16.5 11.336 1 98.06 95 LEU B C 1
ATOM 1760 O O . LEU B 1 95 ? -11.984 17.391 11.898 1 98.06 95 LEU B O 1
ATOM 1764 N N . ILE B 1 96 ? -11.875 15.359 10.867 1 98.19 96 ILE B N 1
ATOM 1765 C CA . ILE B 1 96 ? -13.312 15.172 11.023 1 98.19 96 ILE B CA 1
ATOM 1766 C C . ILE B 1 96 ? -13.594 13.75 11.508 1 98.19 96 ILE B C 1
ATOM 1768 O O . ILE B 1 96 ? -12.766 12.852 11.328 1 98.19 96 ILE B O 1
ATOM 1772 N N . GLU B 1 97 ? -14.758 13.531 12.148 1 96.62 97 GLU B N 1
ATOM 1773 C CA . GLU B 1 97 ? -15.242 12.195 12.477 1 96.62 97 GLU B CA 1
ATOM 1774 C C . GLU B 1 97 ? -16.031 11.594 11.32 1 96.62 97 GLU B C 1
ATOM 1776 O O . GLU B 1 97 ? -16.938 12.227 10.781 1 96.62 97 GLU B O 1
ATOM 1781 N N . GLN B 1 98 ? -15.57 10.43 10.992 1 92.81 98 GLN B N 1
ATOM 1782 C CA . GLN B 1 98 ? -16.234 9.742 9.883 1 92.81 98 GLN B CA 1
ATOM 1783 C C . GLN B 1 98 ? -17.328 8.805 10.398 1 92.81 98 GLN B C 1
ATOM 1785 O O . GLN B 1 98 ? -17.25 8.305 11.516 1 92.81 98 GLN B O 1
ATOM 1790 N N . PRO B 1 99 ? -18.281 8.477 9.523 1 87.31 99 PRO B N 1
ATOM 1791 C CA . PRO B 1 99 ? -19.406 7.633 9.93 1 87.31 99 PRO B CA 1
ATOM 1792 C C . PRO B 1 99 ? -18.969 6.219 10.305 1 87.31 99 PRO B C 1
ATOM 1794 O O . PRO B 1 99 ? -19.688 5.527 11.039 1 87.31 99 PRO B O 1
ATOM 1797 N N . TRP B 1 100 ? -17.859 5.836 9.852 1 85.44 100 TRP B N 1
ATOM 1798 C CA . 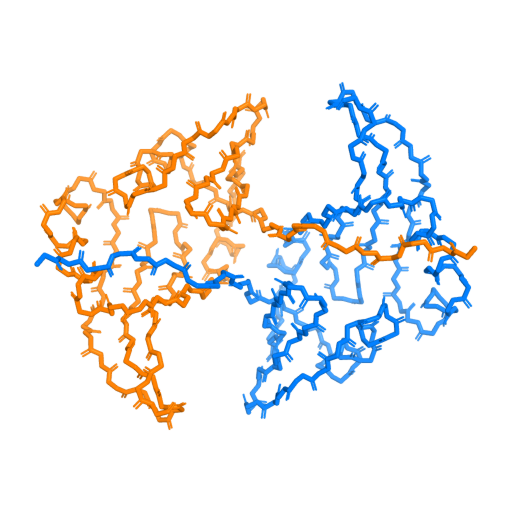TRP B 1 100 ? -17.406 4.469 10.109 1 85.44 100 TRP B CA 1
ATOM 1799 C C . TRP B 1 100 ? -16.562 4.402 11.383 1 85.44 100 TRP B C 1
ATOM 1801 O O . TRP B 1 100 ? -15.875 3.412 11.625 1 85.44 100 TRP B O 1
ATOM 1811 N N . GLY B 1 101 ? -16.562 5.5 12.211 1 89.69 101 GLY B N 1
ATOM 1812 C CA . GLY B 1 101 ? -16.016 5.457 13.555 1 89.69 101 GLY B CA 1
ATOM 1813 C C . GLY B 1 101 ? -14.539 5.832 13.609 1 89.69 101 GLY B C 1
ATOM 1814 O O . GLY B 1 101 ? -13.781 5.289 14.414 1 89.69 101 GLY B O 1
ATOM 1815 N N . MET B 1 102 ? -14.141 6.676 12.758 1 95.62 102 MET B N 1
ATOM 1816 C CA . MET B 1 102 ? -12.742 7.094 12.758 1 95.62 102 MET B CA 1
ATOM 1817 C C . MET B 1 102 ? -12.625 8.609 12.742 1 95.62 102 MET B C 1
ATOM 1819 O O . MET B 1 102 ? -13.461 9.297 12.156 1 95.62 102 MET B O 1
ATOM 1823 N N . LEU B 1 103 ? -11.664 9.109 13.469 1 98.25 103 LEU B N 1
ATOM 1824 C CA . LEU B 1 103 ? -11.195 10.484 13.32 1 98.25 103 LEU B CA 1
ATOM 1825 C C . LEU B 1 103 ? -10.133 10.586 12.242 1 98.25 103 LEU B C 1
ATOM 1827 O O . LEU B 1 103 ? -9.102 9.898 12.305 1 98.25 103 LEU B O 1
ATOM 1831 N N . GLU B 1 104 ? -10.414 11.422 11.234 1 98.5 104 GLU B N 1
ATOM 1832 C CA . GLU B 1 104 ? -9.602 11.312 10.031 1 98.5 104 GLU B CA 1
ATOM 1833 C C . GLU B 1 104 ? -9.359 12.68 9.406 1 98.5 104 GLU B C 1
ATOM 1835 O O . GLU B 1 104 ? -10.219 13.555 9.461 1 98.5 104 GLU B O 1
ATOM 1840 N N . PHE B 1 105 ? -8.234 12.906 8.836 1 98.5 105 PHE B N 1
ATOM 1841 C CA . PHE B 1 105 ? -7.984 13.961 7.863 1 98.5 105 PHE B CA 1
ATOM 1842 C C . PHE B 1 105 ? -7.234 13.422 6.652 1 98.5 105 PHE B C 1
ATOM 1844 O O . PHE B 1 105 ? -6.684 12.32 6.699 1 98.5 105 PHE B O 1
ATOM 1851 N N . CYS B 1 106 ? -7.234 14.141 5.555 1 98.56 106 CYS B N 1
ATOM 1852 C CA . CYS B 1 106 ? -6.562 13.727 4.328 1 98.56 106 CYS B CA 1
ATOM 1853 C C . CYS B 1 106 ? -5.363 14.625 4.035 1 98.56 106 CYS B C 1
ATOM 1855 O O . CYS B 1 106 ? -5.371 15.812 4.367 1 98.56 106 CYS B O 1
ATOM 1857 N N . LEU B 1 107 ? -4.371 14.047 3.486 1 98.12 107 LEU B N 1
ATOM 1858 C CA . LEU B 1 107 ? -3.174 14.711 2.98 1 98.12 107 LEU B CA 1
ATOM 1859 C C . LEU B 1 107 ? -2.906 14.312 1.531 1 98.12 107 LEU B C 1
ATOM 1861 O O . LEU B 1 107 ? -2.783 13.133 1.218 1 98.12 107 LEU B O 1
ATOM 1865 N N . ILE B 1 108 ? -2.883 15.266 0.627 1 98.56 108 ILE B N 1
ATOM 1866 C CA . ILE B 1 108 ? -2.512 15.008 -0.76 1 98.56 108 ILE B CA 1
ATOM 1867 C C . ILE B 1 108 ? -1.053 15.398 -0.983 1 98.56 108 ILE B C 1
ATOM 1869 O O . ILE B 1 108 ? -0.668 16.547 -0.759 1 98.56 108 ILE B O 1
ATOM 1873 N N . ASP B 1 109 ? -0.286 14.461 -1.384 1 98.5 109 ASP B N 1
ATOM 1874 C CA . ASP B 1 109 ? 1.15 14.695 -1.494 1 98.5 109 ASP B CA 1
ATOM 1875 C C . ASP B 1 109 ? 1.481 15.484 -2.762 1 98.5 109 ASP B C 1
ATOM 1877 O O . ASP B 1 109 ? 0.594 15.781 -3.562 1 98.5 109 ASP B O 1
ATOM 1881 N N . PRO B 1 110 ? 2.711 15.852 -3.039 1 98.38 110 PRO B N 1
ATOM 1882 C CA . PRO B 1 110 ? 3.082 16.703 -4.164 1 98.38 110 PRO B CA 1
ATOM 1883 C C . PRO B 1 110 ? 2.764 16.078 -5.52 1 98.38 110 PRO B C 1
ATOM 1885 O O . PRO B 1 110 ? 2.713 16.781 -6.535 1 98.38 110 PRO B O 1
ATOM 1888 N N . SER B 1 111 ? 2.59 14.773 -5.582 1 98.81 111 SER B N 1
ATOM 1889 C CA . SER B 1 111 ? 2.355 14.07 -6.84 1 98.81 111 SER B CA 1
ATOM 1890 C C . SER B 1 111 ? 0.868 13.82 -7.066 1 98.81 111 SER B C 1
ATOM 1892 O O . SER B 1 111 ? 0.463 13.383 -8.141 1 98.81 111 SER B O 1
ATOM 1894 N N . GLY B 1 112 ? 0.076 14.055 -6.027 1 98.69 112 GLY B N 1
ATOM 1895 C CA . GLY B 1 112 ? -1.357 13.844 -6.156 1 98.69 112 GLY B CA 1
ATOM 1896 C C . GLY B 1 112 ? -1.849 12.617 -5.418 1 98.69 112 GLY B C 1
ATOM 1897 O O . GLY B 1 112 ? -3.045 12.32 -5.426 1 98.69 112 GLY B O 1
ATOM 1898 N N . VAL B 1 113 ? -0.98 11.93 -4.715 1 98.88 113 VAL B N 1
ATOM 1899 C CA . VAL B 1 113 ? -1.364 10.75 -3.938 1 98.88 113 VAL B CA 1
ATOM 1900 C C . VAL B 1 113 ? -2.15 11.18 -2.703 1 98.88 113 VAL B C 1
ATOM 1902 O O . VAL B 1 113 ? -1.749 12.109 -1.996 1 98.88 113 VAL B O 1
ATOM 1905 N N . LEU B 1 114 ? -3.23 10.492 -2.455 1 98.88 114 LEU B N 1
ATOM 1906 C CA . LEU B 1 114 ? -4.086 10.812 -1.32 1 98.88 114 LEU B CA 1
ATOM 1907 C C . LEU B 1 114 ? -3.799 9.891 -0.14 1 98.88 114 LEU B C 1
ATOM 1909 O O . LEU B 1 114 ? -3.879 8.672 -0.268 1 98.88 114 LEU B O 1
ATOM 1913 N N . TRP B 1 115 ? -3.445 10.469 1.028 1 98.81 115 TRP B N 1
ATOM 1914 C CA . TRP B 1 115 ? -3.287 9.75 2.291 1 98.81 115 TRP B CA 1
ATOM 1915 C C . TRP B 1 115 ? -4.445 10.055 3.234 1 98.81 115 TRP B C 1
ATOM 1917 O O . TRP B 1 115 ? -4.703 11.211 3.564 1 98.81 115 TRP B O 1
ATOM 1927 N N . ARG B 1 116 ? -5.152 9.039 3.588 1 98.62 116 ARG B N 1
ATOM 1928 C CA . ARG B 1 116 ? -6.113 9.125 4.684 1 98.62 116 ARG B CA 1
ATOM 1929 C C . ARG B 1 116 ? -5.465 8.75 6.012 1 98.62 116 ARG B C 1
ATOM 1931 O O . ARG B 1 116 ? -5.145 7.586 6.242 1 98.62 116 ARG B O 1
ATOM 1938 N N . ILE B 1 117 ? -5.23 9.695 6.852 1 98.56 117 ILE B N 1
ATOM 1939 C CA . ILE B 1 117 ? -4.641 9.492 8.172 1 98.56 117 ILE B CA 1
ATOM 1940 C C . ILE B 1 117 ? -5.746 9.438 9.227 1 98.56 117 ILE B C 1
ATOM 1942 O O . ILE B 1 117 ? -6.469 10.414 9.43 1 98.56 117 ILE B O 1
ATOM 1946 N N . ALA B 1 118 ? -5.82 8.281 9.852 1 98.44 118 ALA B N 1
ATOM 1947 C CA . ALA B 1 118 ? -7.039 8.031 10.617 1 98.44 118 ALA B CA 1
ATOM 1948 C C . ALA B 1 118 ? -6.727 7.352 11.945 1 98.44 118 ALA B C 1
ATOM 1950 O O . ALA B 1 118 ? -5.742 6.617 12.055 1 98.44 118 ALA B O 1
ATOM 1951 N N . GLN B 1 119 ? -7.57 7.609 12.891 1 98.5 119 GLN B N 1
ATOM 1952 C CA . GLN B 1 119 ? -7.555 7 14.219 1 98.5 119 GLN B CA 1
ATOM 1953 C C . GLN B 1 119 ? -8.898 6.352 14.547 1 98.5 119 GLN B C 1
ATOM 1955 O O . GLN B 1 119 ? -9.953 6.961 14.352 1 98.5 119 GLN B O 1
ATOM 1960 N N . ASN B 1 120 ? -8.828 5.102 15.07 1 96.06 120 ASN B N 1
ATOM 1961 C CA . ASN B 1 120 ? -10.062 4.48 15.539 1 96.06 120 ASN B CA 1
ATOM 1962 C C . ASN B 1 120 ? -10.617 5.199 16.766 1 96.06 120 ASN B C 1
ATOM 1964 O O . ASN B 1 120 ? -9.883 5.484 17.719 1 96.06 120 ASN B O 1
ATOM 1968 N N . ILE B 1 121 ? -11.852 5.656 16.75 1 90.5 121 ILE B N 1
ATOM 1969 C CA . ILE B 1 121 ? -12.438 6.305 17.906 1 90.5 121 ILE B CA 1
ATOM 1970 C C . ILE B 1 121 ? -13.508 5.402 18.516 1 90.5 121 ILE B C 1
ATOM 1972 O O . ILE B 1 121 ? -14.086 5.727 19.562 1 90.5 121 ILE B O 1
ATOM 1976 N N . ARG B 1 122 ? -14 4.422 17.891 1 73.75 122 ARG B N 1
ATOM 1977 C CA . ARG B 1 122 ? -14.906 3.441 18.484 1 73.75 122 ARG B CA 1
ATOM 1978 C C . ARG B 1 122 ? -14.289 2.047 18.469 1 73.75 122 ARG B C 1
ATOM 1980 O O . ARG B 1 122 ? -13.5 1.727 17.578 1 73.75 122 ARG B O 1
#

Solvent-accessible surface area (backbone atoms only — not comparable to full-atom values): 12783 Å² total; per-residue (Å²): 130,71,50,78,54,65,79,45,62,27,45,54,40,62,18,72,47,52,67,60,46,52,51,50,44,40,69,74,62,34,39,80,76,43,72,58,89,56,33,32,38,34,35,45,92,90,37,52,34,32,41,27,64,41,71,48,69,66,31,22,58,64,37,39,35,38,37,36,29,78,27,38,68,37,45,52,51,48,48,64,68,62,40,45,64,76,77,37,70,49,48,74,56,70,78,42,79,43,94,89,37,29,37,32,31,41,38,29,45,76,45,39,34,36,35,40,38,25,13,78,73,108,130,71,50,78,54,63,79,45,63,28,45,56,39,61,18,70,44,51,68,60,45,52,53,50,43,40,68,74,61,34,38,81,77,44,73,58,91,58,32,31,39,35,34,45,91,92,36,52,34,31,42,29,63,42,71,49,69,66,32,24,59,64,36,39,35,37,38,36,28,79,28,39,68,36,45,51,51,49,48,64,67,62,40,46,66,76,75,37,70,49,47,73,55,69,79,43,79,43,95,88,38,28,36,32,30,42,38,30,44,75,44,38,33,36,34,39,39,25,14,78,71,110

Radius of gyration: 17.78 Å; Cα contacts (8 Å, |Δi|>4): 591; chains: 2; bounding box: 41×54×40 Å

Foldseek 3Di:
DDDPDDQADAEEAEDPDQVQQQVLVVLLPWDQPDDDVQWTWTDDDSHTYIYGDDADLVVNQPAEEEAEDACQPVSVVSCVVSCSVVSAVKDKADFDADPVQWTWIWIQHRRNYIYIYIYHRD/DDDPDDQADAEEAEDPDQVQQQVLVVLLPWDQPDDDVQWTWTDDDSHTYIYGDDADLVVNQPAEEEAEDACQPVSVVSCVVSCSVVSAVKDKADFDADPVQWTWIWIQHRRNYIYIYIYHRD

InterPro domains:
  IPR029068 Glyoxalase/Bleomycin resistance protein/Dihydroxybiphenyl dioxygenase [G3DSA:3.10.180.10] (7-122)
  IPR029068 Glyoxalase/Bleomycin resistance protein/Dihydroxybiphenyl dioxygenase [SSF54593] (12-120)

Secondary structure (DSSP, 8-state):
-----EEEEEEEEE-SSHHHHHHHHHHHT-EEEEEETTEEEEEETTEEEEEES---HHHHHH-EEEEEES-HHHHHHHHHHTTHHHHSS-EEPPPEEETTTEEEEEEE-TTS-EEEEEEE--/-----EEEEEEEEE-SSHHHHHHHHHHHT-EEEEEETTEEEEEETTEEEEEES---HHHHHH-EEEEEES-HHHHHHHHHHTTHHHHSS-EEPPPEEETTTEEEEEEE-TTS-EEEEEEE--

Sequence (244 aa):
MANLAITEIKSFIPSKDFEISQRFYQALGFEVASVFGDVAYMRKDNTAFLLQNYYQVEHAENTMMHLLVEDAMGWLEHVKASSIEKDFECKVTELIEQPWGMLEFCLIDPSGVLWRIAQNIRMANLAITEIKSFIPSKDFEISQRFYQALGFEVASVFGDVAYMRKDNTAFLLQNYYQVEHAENTMMHLLVEDAMGWLEHVKASSIEKDFECKVTELIEQPWGMLEFCLIDPSGVLWRIAQNIR